Protein AF-A0A533VPV2-F1 (afdb_monomer)

Solvent-accessible surface area (backbone atoms only — not comparable to full-atom values): 16082 Å² total; per-residue (Å²): 123,61,60,68,73,45,42,78,62,32,57,25,61,80,67,70,49,69,60,58,91,53,30,56,89,72,75,58,82,62,44,68,56,55,58,59,48,68,78,51,93,37,49,78,45,82,44,51,60,71,69,40,48,66,66,37,47,51,40,41,49,50,50,58,48,44,77,79,43,66,37,72,42,52,47,48,49,71,24,84,89,42,83,52,33,60,62,56,55,50,53,34,41,23,64,63,67,64,67,42,56,68,96,75,60,65,89,65,47,81,45,74,37,60,49,87,47,21,45,64,37,60,30,68,74,65,76,44,94,77,76,72,97,51,95,68,59,62,68,82,44,60,83,51,53,46,82,43,79,43,61,52,43,50,71,67,53,47,35,36,70,71,63,57,19,54,87,96,55,70,70,82,59,75,62,63,69,54,48,54,51,39,59,68,43,62,25,31,64,86,48,66,85,59,83,57,63,68,60,39,49,50,49,54,46,50,52,56,45,48,48,43,49,70,50,48,42,48,71,75,64,75,52,100,52,54,63,60,52,44,52,53,51,50,58,49,68,76,40,76,94,58,84,86,52,55,69,57,53,14,61,76,67,76,44,53,51,68,56,50,53,52,53,61,68,46,56,87,71,64,106

Nearest PDB structures (foldseek):
  8thd-assembly1_C  TM=3.826E-01  e=2.191E-03  Saccharomyces cerevisiae
  2chg-assembly3_C  TM=4.713E-01  e=1.188E-02  Archaeoglobus fulgidus
  7thv-assembly1_A  TM=4.298E-01  e=4.222E-02  Saccharomyces cerevisiae
  7thj-assembly1_A  TM=3.928E-01  e=4.947E-02  Saccharomyces cerevisiae
  7tic-assembly1_A  TM=3.971E-01  e=7.550E-02  Saccharomyces cerevisiae

Mean predicted aligned error: 9.58 Å

Structure (mmCIF, N/CA/C/O backbone):
data_AF-A0A533VPV2-F1
#
_entry.id   AF-A0A533VPV2-F1
#
loop_
_atom_site.group_PDB
_atom_site.id
_atom_site.type_symbol
_atom_site.label_atom_id
_atom_site.label_alt_id
_atom_site.label_comp_id
_atom_site.label_asym_id
_atom_site.label_entity_id
_atom_site.label_seq_id
_atom_site.pdbx_PDB_ins_code
_atom_site.Cartn_x
_atom_site.Cartn_y
_atom_site.Cartn_z
_atom_site.occupancy
_atom_site.B_iso_or_equiv
_atom_site.auth_seq_id
_atom_site.auth_comp_id
_atom_site.auth_asym_id
_atom_site.auth_atom_id
_atom_site.pdbx_PDB_model_num
ATOM 1 N N . MET A 1 1 ? -18.741 -13.640 8.622 1.00 84.62 1 MET A N 1
ATOM 2 C CA . MET A 1 1 ? -17.378 -13.458 9.182 1.00 84.62 1 MET A CA 1
ATOM 3 C C . MET A 1 1 ? -17.337 -13.541 10.720 1.00 84.62 1 MET A C 1
ATOM 5 O O . MET A 1 1 ? -18.235 -12.998 11.372 1.00 84.62 1 MET A O 1
ATOM 9 N N . LYS A 1 2 ? -16.341 -14.234 11.302 1.00 87.62 2 LYS A N 1
ATOM 10 C CA . LYS A 1 2 ? -16.067 -14.287 12.760 1.00 87.62 2 LYS A CA 1
ATOM 11 C C . LYS A 1 2 ? -14.966 -13.288 13.164 1.00 87.62 2 LYS A C 1
ATOM 13 O O . LYS A 1 2 ? -14.374 -12.650 12.302 1.00 87.62 2 LYS A O 1
ATOM 18 N N . LYS A 1 3 ? -14.688 -13.141 14.466 1.00 88.75 3 LYS A N 1
ATOM 19 C CA . LYS A 1 3 ? -13.658 -12.210 14.969 1.00 88.75 3 LYS A CA 1
ATOM 20 C C . LYS A 1 3 ? -12.256 -12.610 14.499 1.00 88.75 3 LYS A C 1
ATOM 22 O O . LYS A 1 3 ? -11.475 -11.755 14.094 1.00 88.75 3 LYS A O 1
ATOM 27 N N . GLU A 1 4 ? -11.978 -13.910 14.483 1.00 90.44 4 GLU A N 1
ATOM 28 C CA . GLU A 1 4 ? -10.681 -14.484 14.115 1.00 90.44 4 GLU A CA 1
ATOM 29 C C . GLU A 1 4 ? -10.323 -14.194 12.644 1.00 90.44 4 GLU A C 1
ATOM 31 O O . GLU A 1 4 ? -9.155 -14.013 12.300 1.00 90.44 4 GLU A O 1
ATOM 36 N N . ASP A 1 5 ? -11.336 -14.084 11.773 1.00 90.44 5 ASP A N 1
ATOM 37 C CA . ASP A 1 5 ? -11.162 -13.700 10.365 1.00 90.44 5 ASP A CA 1
ATOM 38 C C . ASP A 1 5 ? -10.639 -12.267 10.205 1.00 90.44 5 ASP A C 1
ATOM 40 O O . ASP A 1 5 ? -9.932 -11.978 9.238 1.00 90.44 5 ASP A O 1
ATOM 44 N N . LEU A 1 6 ? -11.000 -11.375 11.133 1.00 93.00 6 LEU A N 1
ATOM 45 C CA . LEU A 1 6 ? -10.525 -9.995 11.165 1.00 93.00 6 LEU A CA 1
ATOM 46 C C . LEU A 1 6 ? -9.177 -9.899 11.886 1.00 93.00 6 LEU A C 1
ATOM 48 O O . LEU A 1 6 ? -8.268 -9.238 11.394 1.00 93.00 6 LEU A O 1
ATOM 52 N N . GLU A 1 7 ? -9.006 -10.591 13.014 1.00 93.25 7 GLU A N 1
ATOM 53 C CA . GLU A 1 7 ? -7.774 -10.552 13.819 1.00 93.25 7 GLU A CA 1
ATOM 54 C C . GLU A 1 7 ? -6.520 -10.929 13.024 1.00 93.25 7 GLU A C 1
ATOM 56 O O . GLU A 1 7 ? -5.473 -10.315 13.219 1.00 93.25 7 GLU A O 1
ATOM 61 N N . ARG A 1 8 ? -6.622 -11.854 12.059 1.00 91.88 8 ARG A N 1
ATOM 62 C CA . ARG A 1 8 ? -5.492 -12.235 11.187 1.00 91.88 8 ARG A CA 1
ATOM 63 C C . ARG A 1 8 ? -4.877 -11.061 10.413 1.00 91.88 8 ARG A C 1
ATOM 65 O O . ARG A 1 8 ? -3.714 -11.119 10.031 1.00 91.88 8 ARG A O 1
ATOM 72 N N . PHE A 1 9 ? -5.669 -10.021 10.157 1.00 93.25 9 PHE A N 1
ATOM 73 C CA . PHE A 1 9 ? -5.261 -8.798 9.468 1.00 93.25 9 PHE A CA 1
ATOM 74 C C . PHE A 1 9 ? -4.888 -7.667 10.433 1.00 93.25 9 PHE A C 1
ATOM 76 O O . PHE A 1 9 ? -4.284 -6.684 10.013 1.00 93.25 9 PHE A O 1
ATOM 83 N N . ASN A 1 10 ? -5.264 -7.798 11.707 1.00 96.38 10 ASN A N 1
ATOM 84 C CA . ASN A 1 10 ? -5.270 -6.734 12.705 1.00 96.38 10 ASN A CA 1
ATOM 85 C C . ASN A 1 10 ? -4.496 -7.160 13.959 1.00 96.38 10 ASN A C 1
ATOM 87 O O . ASN A 1 10 ? -5.005 -7.110 15.078 1.00 96.38 10 ASN A O 1
ATOM 91 N N . GLU A 1 11 ? -3.247 -7.593 13.777 1.00 95.06 11 GLU A N 1
ATOM 92 C CA . GLU A 1 11 ? -2.392 -8.097 14.864 1.00 95.06 11 GLU A CA 1
ATOM 93 C C . GLU A 1 11 ? -2.277 -7.116 16.049 1.00 95.06 11 GLU A C 1
ATOM 95 O O . GLU A 1 11 ? -2.279 -7.538 17.212 1.00 95.06 11 GLU A O 1
ATOM 100 N N . TRP A 1 12 ? -2.304 -5.807 15.765 1.00 96.62 12 TRP A N 1
ATOM 101 C CA . TRP A 1 12 ? -2.231 -4.731 16.760 1.00 96.62 12 TRP A CA 1
ATOM 102 C C . TRP A 1 12 ? -3.384 -4.724 17.761 1.00 96.62 12 TRP A C 1
ATOM 104 O O . TRP A 1 12 ? -3.216 -4.170 18.844 1.00 96.62 12 TRP A O 1
ATOM 114 N N . TRP A 1 13 ? -4.527 -5.354 17.472 1.00 96.44 13 TRP A N 1
ATOM 115 C CA . TRP A 1 13 ? -5.606 -5.499 18.459 1.00 96.44 13 TRP A CA 1
ATOM 116 C C . TRP A 1 13 ? -5.166 -6.279 19.698 1.00 96.44 13 TRP A C 1
ATOM 118 O O . TRP A 1 13 ? -5.722 -6.076 20.774 1.00 96.44 13 TRP A O 1
ATO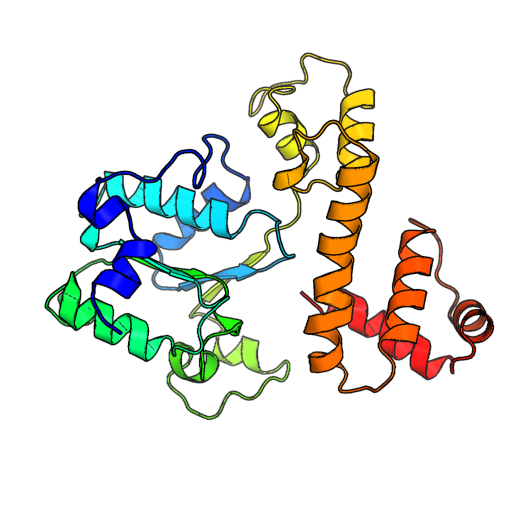M 128 N N . SER A 1 14 ? -4.175 -7.159 19.543 1.00 95.06 14 SER A N 1
ATOM 129 C CA . SER A 1 14 ? -3.617 -7.970 20.627 1.00 95.06 14 SER A CA 1
ATOM 130 C C . SER A 1 14 ? -2.213 -7.527 21.037 1.00 95.06 14 SER A C 1
ATOM 132 O O . SER A 1 14 ? -1.894 -7.525 22.223 1.00 95.06 14 SER A O 1
ATOM 134 N N . THR A 1 15 ? -1.379 -7.121 20.077 1.00 95.50 15 THR A N 1
ATOM 135 C CA . THR A 1 15 ? 0.030 -6.779 20.324 1.00 95.50 15 THR A CA 1
ATOM 136 C C . THR A 1 15 ? 0.252 -5.299 20.630 1.00 95.50 15 THR A C 1
ATOM 138 O O . THR A 1 15 ? 1.345 -4.927 21.053 1.00 95.50 15 THR A O 1
ATOM 141 N N . GLY A 1 16 ? -0.726 -4.434 20.335 1.00 95.81 16 GLY A N 1
ATOM 142 C CA . GLY A 1 16 ? -0.580 -2.977 20.387 1.00 95.81 16 GLY A CA 1
ATOM 143 C C . GLY A 1 16 ? 0.425 -2.403 19.379 1.00 95.81 16 GLY A C 1
ATOM 144 O O . GLY A 1 16 ? 0.756 -1.223 19.454 1.00 95.81 16 GLY A O 1
ATOM 145 N N . THR A 1 17 ? 0.945 -3.213 18.450 1.00 95.50 17 THR A N 1
ATOM 146 C CA . THR A 1 17 ? 2.025 -2.826 17.531 1.00 95.50 17 THR A CA 1
ATOM 147 C C . THR A 1 17 ? 1.828 -3.425 16.138 1.00 95.50 17 THR A C 1
ATOM 149 O O . THR A 1 17 ? 1.228 -4.484 15.975 1.00 95.50 17 THR A O 1
ATOM 152 N N . VAL A 1 18 ? 2.351 -2.742 15.117 1.00 96.50 18 VAL A N 1
ATOM 153 C CA . VAL A 1 18 ? 2.436 -3.247 13.733 1.00 96.50 18 VAL A CA 1
ATOM 154 C C . VAL A 1 18 ? 3.858 -3.746 13.494 1.00 96.50 18 VAL A C 1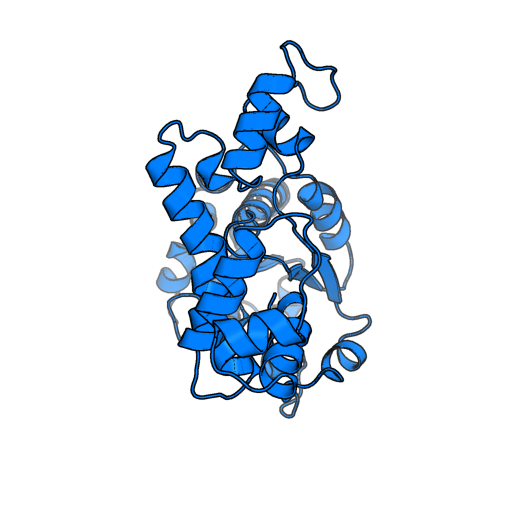
ATOM 156 O O . VAL A 1 18 ? 4.794 -3.024 13.838 1.00 96.50 18 VAL A O 1
ATOM 159 N N . ARG A 1 19 ? 4.056 -4.913 12.872 1.00 94.94 19 ARG A N 1
ATOM 160 C CA . ARG A 1 19 ? 5.396 -5.423 12.508 1.00 94.94 19 ARG A CA 1
ATOM 161 C C . ARG A 1 19 ? 6.174 -4.482 11.581 1.00 94.94 19 ARG A C 1
ATOM 163 O O . ARG A 1 19 ? 5.616 -3.916 10.643 1.00 94.94 19 ARG A O 1
ATOM 170 N N . ASP A 1 20 ? 7.492 -4.398 11.774 1.00 92.81 20 ASP A N 1
ATOM 171 C CA . ASP A 1 20 ? 8.389 -3.580 10.933 1.00 92.81 20 ASP A CA 1
ATOM 172 C C . ASP A 1 20 ? 8.404 -4.003 9.465 1.00 92.81 20 ASP A C 1
ATOM 174 O O . ASP A 1 20 ? 8.522 -3.156 8.584 1.00 92.81 20 ASP A O 1
ATOM 178 N N . ALA A 1 21 ? 8.200 -5.293 9.193 1.00 91.62 21 ALA A N 1
ATOM 179 C CA . ALA A 1 21 ? 8.076 -5.802 7.830 1.00 91.62 21 ALA A CA 1
ATOM 180 C C . ALA A 1 21 ? 6.879 -5.199 7.066 1.00 91.62 21 ALA A C 1
ATOM 182 O O . ALA A 1 21 ? 6.939 -5.069 5.847 1.00 91.62 21 ALA A O 1
ATOM 183 N N . LEU A 1 22 ? 5.799 -4.826 7.766 1.00 92.81 22 LEU A N 1
ATOM 184 C CA . LEU A 1 22 ? 4.598 -4.236 7.163 1.00 92.81 22 LEU A CA 1
ATOM 185 C C . LEU A 1 22 ? 4.681 -2.707 7.085 1.00 92.81 22 LEU A C 1
ATOM 187 O O . LEU A 1 22 ? 4.166 -2.105 6.143 1.00 92.81 22 LEU A O 1
ATOM 191 N N . ALA A 1 23 ? 5.347 -2.084 8.059 1.00 94.19 23 ALA A N 1
ATOM 192 C CA . ALA A 1 23 ? 5.510 -0.638 8.159 1.00 94.19 23 ALA A CA 1
ATOM 193 C C . ALA A 1 23 ? 6.990 -0.256 8.356 1.00 94.19 23 ALA A C 1
ATOM 195 O O . ALA A 1 23 ? 7.385 0.096 9.468 1.00 94.19 23 ALA A O 1
ATOM 196 N N . PRO A 1 24 ? 7.819 -0.287 7.296 1.00 92.38 24 PRO A N 1
ATOM 197 C CA . PRO A 1 24 ? 9.213 0.139 7.371 1.00 92.38 24 PRO A CA 1
ATOM 198 C C . PRO A 1 24 ? 9.346 1.587 7.854 1.00 92.38 24 PRO A C 1
ATOM 200 O O . PRO A 1 24 ? 8.444 2.401 7.654 1.00 92.38 24 PRO A O 1
ATOM 203 N N . ALA A 1 25 ? 10.496 1.930 8.440 1.00 90.75 25 ALA A N 1
ATOM 204 C CA . ALA A 1 25 ? 10.749 3.271 8.974 1.00 90.75 25 ALA A CA 1
ATOM 205 C C . ALA A 1 25 ? 10.764 4.372 7.896 1.00 90.75 25 ALA A C 1
ATOM 207 O O . ALA A 1 25 ? 10.439 5.523 8.181 1.00 90.75 25 ALA A O 1
ATOM 208 N N . TYR A 1 26 ? 11.139 4.037 6.656 1.00 91.75 26 TYR A N 1
ATOM 209 C CA . TYR A 1 26 ? 11.124 4.995 5.556 1.00 91.75 26 TYR A CA 1
ATOM 210 C C . TYR A 1 26 ? 9.689 5.276 5.092 1.00 91.75 26 TYR A C 1
ATOM 212 O O . TYR A 1 26 ? 9.013 4.401 4.545 1.00 91.75 26 TYR A O 1
ATOM 220 N N . HIS A 1 27 ? 9.231 6.512 5.270 1.00 93.88 27 HIS A N 1
ATOM 221 C CA . HIS A 1 27 ? 7.942 6.969 4.762 1.00 93.88 27 HIS A CA 1
ATOM 222 C C . HIS A 1 27 ? 8.082 7.512 3.341 1.00 93.88 27 HIS A C 1
ATOM 224 O O . HIS A 1 27 ? 8.862 8.428 3.075 1.00 93.88 27 HIS A O 1
ATOM 230 N N . ARG A 1 28 ? 7.262 6.985 2.430 1.00 93.06 28 ARG A N 1
ATOM 231 C CA . ARG A 1 28 ? 7.151 7.517 1.069 1.00 93.06 28 ARG A CA 1
ATOM 232 C C . ARG A 1 28 ? 6.555 8.923 1.069 1.00 93.06 28 ARG A C 1
ATOM 234 O O . ARG A 1 28 ? 5.762 9.266 1.942 1.00 93.06 28 ARG A O 1
ATOM 241 N N . ARG A 1 29 ? 6.830 9.723 0.037 1.00 91.38 29 ARG A N 1
ATOM 242 C CA . ARG A 1 29 ? 6.327 11.110 -0.063 1.00 91.38 29 ARG A CA 1
ATOM 243 C C . ARG A 1 29 ? 4.803 11.244 0.065 1.00 91.38 29 ARG A C 1
ATOM 245 O O . ARG A 1 29 ? 4.369 12.192 0.723 1.00 91.38 29 ARG A O 1
ATOM 252 N N . PRO A 1 30 ? 3.971 10.332 -0.480 1.00 93.06 30 PRO A N 1
ATOM 253 C CA . PRO A 1 30 ? 2.524 10.417 -0.300 1.00 93.06 30 PRO A CA 1
ATOM 254 C C . PRO A 1 30 ? 2.064 10.260 1.155 1.00 93.06 30 PRO A C 1
ATOM 256 O O . PRO A 1 30 ? 1.009 10.792 1.487 1.00 93.06 30 PRO A O 1
ATOM 259 N N . PHE A 1 31 ? 2.839 9.602 2.029 1.00 95.19 31 PHE A N 1
ATOM 260 C CA . PHE A 1 31 ? 2.460 9.337 3.423 1.00 95.19 31 PHE A CA 1
ATOM 261 C C . PHE A 1 31 ? 2.031 10.609 4.164 1.00 95.19 31 PHE A C 1
ATOM 263 O O . PHE A 1 31 ? 0.932 10.660 4.709 1.00 95.19 31 PHE A O 1
ATOM 270 N N . GLU A 1 32 ? 2.843 11.668 4.117 1.00 91.81 32 GLU A N 1
ATOM 271 C CA . GLU A 1 32 ? 2.555 12.932 4.814 1.00 91.81 32 GLU A CA 1
ATOM 272 C C . GLU A 1 32 ? 1.303 13.634 4.278 1.00 91.81 32 GLU A C 1
ATOM 274 O O . GLU A 1 32 ? 0.567 14.305 5.005 1.00 91.81 32 GLU A O 1
ATOM 279 N N . SER A 1 33 ? 1.038 13.496 2.981 1.00 91.69 33 SER A N 1
ATOM 280 C CA . SER A 1 33 ? -0.160 14.065 2.366 1.00 91.69 33 SER A CA 1
ATOM 281 C C . SER A 1 33 ? -1.401 13.274 2.764 1.00 91.69 33 SER A C 1
ATOM 283 O O . SER A 1 33 ? -2.383 13.870 3.194 1.00 91.69 33 SER A O 1
ATOM 285 N N . VAL A 1 34 ? -1.339 11.942 2.718 1.00 93.31 34 VAL A N 1
ATOM 286 C CA . VAL A 1 34 ? -2.442 11.057 3.125 1.00 93.31 34 VAL A CA 1
ATOM 287 C C . VAL A 1 34 ? -2.748 11.217 4.614 1.00 93.31 34 VAL A C 1
ATOM 289 O O . VAL A 1 34 ? -3.905 11.390 4.979 1.00 93.31 34 VAL A O 1
ATOM 292 N N . SER A 1 35 ? -1.719 11.249 5.462 1.00 94.06 35 SER A N 1
ATOM 293 C CA . SER A 1 35 ? -1.832 11.450 6.912 1.00 94.06 35 SER A CA 1
ATOM 294 C C . SER A 1 35 ? -2.597 12.733 7.254 1.00 94.06 35 SER A C 1
ATOM 296 O O . SER A 1 35 ? -3.535 12.708 8.049 1.00 94.06 35 SER A O 1
ATOM 298 N N . ARG A 1 36 ? -2.286 13.850 6.579 1.00 93.19 36 ARG A N 1
ATOM 299 C CA . ARG A 1 36 ? -3.021 15.117 6.747 1.00 93.19 36 ARG A CA 1
ATOM 300 C C . ARG A 1 36 ? -4.475 15.026 6.286 1.00 93.19 36 ARG A C 1
ATOM 302 O O . ARG A 1 36 ? -5.350 15.630 6.906 1.00 93.19 36 ARG A O 1
ATOM 309 N N . LEU A 1 37 ? -4.745 14.281 5.216 1.00 91.69 37 LEU A N 1
ATOM 310 C CA . LEU A 1 37 ? -6.096 14.116 4.677 1.00 91.69 37 LEU A CA 1
ATOM 311 C C . LEU A 1 37 ? -7.018 13.308 5.607 1.00 91.69 37 LEU A C 1
ATOM 313 O O . LEU A 1 37 ? -8.224 13.540 5.594 1.00 91.69 37 LEU A O 1
ATOM 317 N N . LEU A 1 38 ? -6.477 12.447 6.479 1.00 87.81 38 LEU A N 1
ATOM 318 C CA . LEU A 1 38 ? -7.262 11.721 7.495 1.00 87.81 38 LEU A CA 1
ATOM 319 C C . LEU A 1 38 ? -7.904 12.634 8.560 1.00 87.81 38 LEU A C 1
ATOM 321 O O . LEU A 1 38 ? -8.743 12.185 9.342 1.00 87.81 38 LEU A O 1
ATOM 325 N N . GLY A 1 39 ? -7.519 13.913 8.620 1.00 86.44 39 GLY A N 1
ATOM 326 C CA . GLY A 1 39 ? -8.159 14.913 9.480 1.00 86.44 39 GLY A CA 1
ATOM 327 C C . GLY A 1 39 ? -9.503 15.428 8.952 1.00 86.44 39 GLY A C 1
ATOM 328 O O . GLY A 1 39 ? -10.226 16.109 9.678 1.00 86.44 39 GLY A O 1
ATOM 329 N N . TYR A 1 40 ? -9.842 15.121 7.701 1.00 88.31 40 TYR A N 1
ATOM 330 C CA . TYR A 1 40 ? -11.050 15.602 7.042 1.00 88.31 40 TYR A CA 1
ATOM 331 C C . TYR A 1 40 ? -12.171 14.555 7.076 1.00 88.31 40 TYR A C 1
ATOM 333 O O . TYR A 1 40 ? -11.966 13.398 7.430 1.00 88.31 40 TYR A O 1
ATOM 341 N N . ARG A 1 41 ? -13.392 14.969 6.713 1.00 82.88 41 ARG A N 1
ATOM 342 C CA . ARG A 1 41 ? -14.567 14.075 6.681 1.00 82.88 41 ARG A CA 1
ATOM 343 C C . ARG A 1 41 ? -14.590 13.151 5.463 1.00 82.88 41 ARG A C 1
ATOM 345 O O . ARG A 1 41 ? -15.327 12.172 5.461 1.00 82.88 41 ARG A O 1
ATOM 352 N N . GLN A 1 42 ? -13.851 13.500 4.417 1.00 84.81 42 GLN A N 1
ATOM 353 C CA . GLN A 1 42 ? -13.773 12.735 3.184 1.00 84.81 42 GLN A CA 1
ATOM 354 C C . GLN A 1 42 ? -12.933 11.473 3.376 1.00 84.81 42 GLN A C 1
ATOM 356 O O . GLN A 1 42 ? -11.910 11.491 4.057 1.00 84.81 42 GLN A O 1
ATOM 361 N N . ALA A 1 43 ? -13.328 10.396 2.705 1.00 86.50 43 ALA A N 1
ATOM 362 C CA . ALA A 1 43 ? -12.502 9.203 2.605 1.00 86.50 43 ALA A CA 1
ATOM 363 C C . ALA A 1 43 ? -11.284 9.472 1.707 1.00 86.50 43 ALA A C 1
ATOM 365 O O . ALA A 1 43 ? -11.360 10.238 0.746 1.00 86.50 43 ALA A O 1
ATOM 366 N N . VAL A 1 44 ? -10.155 8.830 1.995 1.00 90.31 44 VAL A N 1
ATOM 367 C CA . VAL A 1 44 ? -8.949 8.941 1.165 1.00 90.31 44 VAL A CA 1
ATOM 368 C C . VAL A 1 44 ? -8.804 7.679 0.329 1.00 90.31 44 VAL A C 1
ATOM 370 O O . VAL A 1 44 ? -8.803 6.574 0.865 1.00 90.31 44 VAL A O 1
ATOM 373 N N . VAL A 1 45 ? -8.674 7.844 -0.984 1.00 89.50 45 VAL A N 1
ATOM 374 C CA . VAL A 1 45 ? -8.511 6.751 -1.944 1.00 89.50 45 VAL A CA 1
ATOM 375 C C . VAL A 1 45 ? -7.096 6.799 -2.494 1.00 89.50 45 VAL A C 1
ATOM 377 O O . VAL A 1 45 ? -6.714 7.760 -3.166 1.00 89.50 45 VAL A O 1
ATOM 380 N N . LEU A 1 46 ? -6.326 5.746 -2.222 1.00 87.00 46 LEU A N 1
ATOM 381 C CA . LEU A 1 46 ? -5.007 5.557 -2.816 1.00 87.00 46 LEU A CA 1
ATOM 382 C C . LEU A 1 46 ? -5.158 4.834 -4.153 1.00 87.00 46 LEU A C 1
ATOM 384 O O . LEU A 1 46 ? -5.691 3.729 -4.214 1.00 87.00 46 LEU A O 1
ATOM 388 N N . THR A 1 47 ? -4.662 5.446 -5.221 1.00 85.31 47 THR A N 1
ATOM 389 C CA . THR A 1 47 ? -4.661 4.873 -6.576 1.00 85.31 47 THR A CA 1
ATOM 390 C C . THR A 1 47 ? -3.232 4.701 -7.079 1.00 85.31 47 THR A C 1
ATOM 392 O O . THR A 1 47 ? -2.296 5.220 -6.473 1.00 85.31 47 THR A O 1
ATOM 395 N N . GLY A 1 48 ? -3.040 3.934 -8.150 1.00 80.81 48 GLY A N 1
ATOM 396 C CA . GLY A 1 48 ? -1.733 3.721 -8.775 1.00 80.81 48 GLY A CA 1
ATOM 397 C C . GLY A 1 48 ? -1.388 2.245 -8.951 1.00 80.81 48 GLY A C 1
ATOM 398 O O . GLY A 1 48 ? -2.122 1.356 -8.505 1.00 80.81 48 GLY A O 1
ATOM 399 N N . LEU A 1 49 ? -0.237 1.991 -9.576 1.00 76.44 49 LEU A N 1
ATOM 400 C CA . LEU A 1 49 ? 0.194 0.657 -10.006 1.00 76.44 49 LEU A CA 1
ATOM 401 C C . LEU A 1 49 ? 0.273 -0.358 -8.853 1.00 76.44 49 LEU A C 1
ATOM 403 O O . LEU A 1 49 ? 0.388 -0.013 -7.670 1.00 76.44 49 LEU A O 1
ATOM 407 N N . ARG A 1 50 ? 0.226 -1.652 -9.185 1.00 77.44 50 ARG A N 1
ATOM 408 C CA . ARG A 1 50 ? 0.475 -2.715 -8.199 1.00 77.44 50 ARG A CA 1
ATOM 409 C C . ARG A 1 50 ? 1.907 -2.576 -7.673 1.00 77.44 50 ARG A C 1
ATOM 411 O O . ARG A 1 50 ? 2.808 -2.168 -8.398 1.00 77.44 50 ARG A O 1
ATOM 418 N N . ARG A 1 51 ? 2.104 -2.901 -6.394 1.00 83.88 51 ARG A N 1
ATOM 419 C CA . ARG A 1 51 ? 3.422 -2.923 -5.732 1.00 83.88 51 ARG A CA 1
ATOM 420 C C . ARG A 1 51 ? 4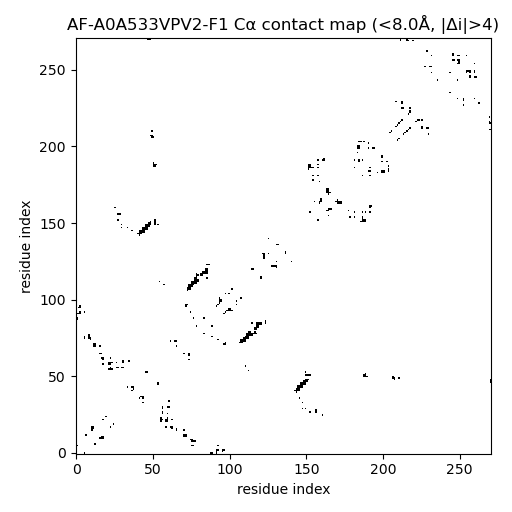.170 -1.584 -5.629 1.00 83.88 51 ARG A C 1
ATOM 422 O O . ARG A 1 51 ? 5.354 -1.556 -5.317 1.00 83.88 51 ARG A O 1
ATOM 429 N N . VAL A 1 52 ? 3.479 -0.455 -5.777 1.00 88.31 52 VAL A N 1
ATOM 430 C CA . VAL A 1 52 ? 4.030 0.875 -5.438 1.00 88.31 52 VAL A CA 1
ATOM 431 C C . VAL A 1 52 ? 4.005 1.164 -3.927 1.00 88.31 52 VAL A C 1
ATOM 433 O O . VAL A 1 52 ? 4.299 2.272 -3.508 1.00 88.31 52 VAL A O 1
ATOM 436 N N . GLY A 1 53 ? 3.646 0.208 -3.067 1.00 89.88 53 GLY A N 1
ATOM 437 C CA . GLY A 1 53 ? 3.660 0.413 -1.610 1.00 89.88 53 GLY A CA 1
ATOM 438 C C . GLY A 1 53 ? 2.436 1.144 -1.043 1.00 89.88 53 GLY A C 1
ATOM 439 O O . GLY A 1 53 ? 2.542 1.801 -0.011 1.00 89.88 53 GLY A O 1
ATOM 440 N N . LYS A 1 54 ? 1.265 1.031 -1.688 1.00 92.19 54 LYS A N 1
ATOM 441 C CA . LYS A 1 54 ? -0.008 1.545 -1.140 1.00 92.19 54 LYS A CA 1
ATOM 442 C C . LYS A 1 54 ? -0.341 0.888 0.206 1.00 92.19 54 LYS A C 1
ATOM 444 O O . LYS A 1 54 ? -0.549 1.596 1.184 1.00 92.19 54 LYS A O 1
ATOM 449 N N . SER A 1 55 ? -0.291 -0.444 0.279 1.00 92.44 55 SER A N 1
ATOM 450 C CA . SER A 1 55 ? -0.511 -1.202 1.519 1.00 92.44 55 SER A CA 1
ATOM 451 C C . SER A 1 55 ? 0.516 -0.844 2.595 1.00 92.44 55 SER A C 1
ATOM 453 O O . SER A 1 55 ? 0.160 -0.668 3.754 1.00 92.44 55 SER A O 1
ATOM 455 N N . THR A 1 56 ? 1.779 -0.622 2.212 1.00 95.06 56 THR A N 1
ATOM 456 C CA . THR A 1 56 ? 2.822 -0.131 3.128 1.00 95.06 56 THR A CA 1
ATOM 457 C C . THR A 1 56 ? 2.454 1.223 3.738 1.00 95.06 56 THR A C 1
ATOM 459 O O . THR A 1 56 ? 2.572 1.395 4.948 1.00 95.06 56 THR A O 1
ATOM 462 N N . ILE A 1 57 ? 1.944 2.167 2.935 1.00 95.88 57 ILE A N 1
ATOM 463 C CA . ILE A 1 57 ? 1.444 3.457 3.438 1.00 95.88 57 ILE A CA 1
ATOM 464 C C . ILE A 1 57 ? 0.281 3.236 4.418 1.00 95.88 57 ILE A C 1
ATOM 466 O O . ILE A 1 57 ? 0.261 3.868 5.472 1.00 95.88 57 ILE A O 1
ATOM 470 N N . LEU A 1 58 ? -0.657 2.325 4.124 1.00 95.94 58 LEU A N 1
ATOM 471 C CA . LEU A 1 58 ? -1.754 1.994 5.045 1.00 95.94 58 LEU A CA 1
ATOM 472 C C . LEU A 1 58 ? -1.229 1.472 6.389 1.00 95.94 58 LEU A C 1
ATOM 474 O O . LEU A 1 58 ? -1.635 1.978 7.433 1.00 95.94 58 LEU A O 1
ATOM 478 N N . TYR A 1 59 ? -0.287 0.527 6.384 1.00 97.44 59 TYR A N 1
ATOM 479 C CA . TYR A 1 59 ? 0.311 -0.003 7.614 1.00 97.44 59 TYR A CA 1
ATOM 480 C C . TYR A 1 59 ? 1.105 1.046 8.397 1.00 97.44 59 TYR A C 1
ATOM 482 O O . TYR A 1 59 ? 1.028 1.076 9.626 1.00 97.44 59 TYR A O 1
ATOM 490 N N . GLN A 1 60 ? 1.824 1.944 7.718 1.00 97.31 60 GLN A N 1
ATOM 491 C CA . GLN A 1 60 ? 2.502 3.076 8.362 1.00 97.31 60 GLN A CA 1
ATOM 492 C C . GLN A 1 60 ? 1.498 4.031 9.026 1.00 97.31 60 GLN A C 1
ATOM 494 O O . GLN A 1 60 ? 1.734 4.505 10.138 1.00 97.31 60 GLN A O 1
ATOM 499 N N . LEU A 1 61 ? 0.352 4.286 8.386 1.00 96.88 61 LEU A N 1
ATOM 500 C CA . LEU A 1 61 ? -0.716 5.107 8.965 1.00 96.88 61 LEU A CA 1
ATOM 501 C C . LEU A 1 61 ? -1.351 4.420 10.171 1.00 96.88 61 LEU A C 1
ATOM 503 O O . LEU A 1 61 ? -1.529 5.063 11.199 1.00 96.88 61 LEU A O 1
ATOM 507 N N . ILE A 1 62 ? -1.633 3.118 10.082 1.00 97.12 62 ILE A N 1
ATOM 508 C CA . ILE A 1 62 ? -2.138 2.318 11.207 1.00 97.12 62 ILE A CA 1
ATOM 509 C C . ILE A 1 62 ? -1.169 2.421 12.382 1.00 97.12 62 ILE A C 1
ATOM 511 O O . ILE A 1 62 ? -1.587 2.793 13.475 1.00 97.12 62 ILE A O 1
ATOM 515 N N . ARG A 1 63 ? 0.130 2.193 12.143 1.00 97.19 63 ARG A N 1
ATOM 516 C CA . ARG A 1 63 ? 1.185 2.329 13.157 1.00 97.19 63 ARG A CA 1
ATOM 517 C C . ARG A 1 63 ? 1.169 3.704 13.823 1.00 97.19 63 ARG A C 1
ATOM 519 O O . ARG A 1 63 ? 1.313 3.772 15.037 1.00 97.19 63 ARG A O 1
ATOM 526 N N . LYS A 1 64 ? 0.984 4.784 13.059 1.00 95.88 64 LYS A N 1
ATOM 527 C CA . LYS A 1 64 ? 0.860 6.141 13.611 1.00 95.88 64 LYS A CA 1
ATOM 528 C C . LYS A 1 64 ? -0.415 6.310 14.448 1.00 95.88 64 LYS A C 1
ATOM 530 O O . LYS A 1 64 ? -0.366 6.885 15.525 1.00 95.88 64 LYS A O 1
ATOM 535 N N . ILE A 1 65 ? -1.555 5.821 13.969 1.00 95.25 65 ILE A N 1
ATOM 536 C CA . ILE A 1 65 ? -2.869 6.047 14.593 1.00 95.25 65 ILE A CA 1
ATOM 537 C C . ILE A 1 65 ? -3.015 5.288 15.916 1.00 95.25 65 ILE A C 1
ATOM 539 O O . ILE A 1 65 ? -3.562 5.834 16.875 1.00 95.25 65 ILE A O 1
ATOM 543 N N . ILE A 1 66 ? -2.508 4.055 16.003 1.00 96.12 66 ILE A N 1
ATOM 544 C CA . ILE A 1 66 ? -2.588 3.249 17.236 1.00 96.12 66 ILE A CA 1
ATOM 545 C C . ILE A 1 66 ? -1.705 3.793 18.372 1.00 96.12 66 ILE A C 1
ATOM 547 O O . ILE A 1 66 ? -1.828 3.343 19.503 1.00 96.12 66 ILE A O 1
ATOM 551 N N . GLN A 1 67 ? -0.823 4.763 18.096 1.00 94.19 67 GLN A N 1
ATOM 552 C CA . GLN A 1 67 ? -0.083 5.490 19.138 1.00 94.19 67 GLN A CA 1
ATOM 553 C C . GLN A 1 67 ? -0.946 6.548 19.837 1.00 94.19 67 GLN A C 1
ATOM 555 O O . GLN A 1 67 ? -0.631 6.968 20.946 1.00 94.19 67 GLN A O 1
ATOM 560 N N . GLU A 1 68 ? -2.020 6.996 19.185 1.00 91.12 68 GLU A N 1
ATOM 561 C CA . GLU A 1 68 ? -2.875 8.099 19.637 1.00 91.12 68 GLU A CA 1
ATOM 562 C C . GLU A 1 68 ? -4.298 7.617 19.993 1.00 91.12 68 GLU A C 1
ATOM 564 O O . GLU A 1 68 ? -5.106 8.388 20.510 1.00 91.12 68 GLU A O 1
ATOM 569 N N . THR A 1 69 ? -4.633 6.354 19.701 1.00 90.44 69 THR A N 1
ATOM 570 C CA . THR A 1 69 ? -5.980 5.782 19.857 1.00 90.44 69 THR A CA 1
ATOM 571 C C . THR A 1 69 ? -5.938 4.317 20.286 1.00 90.44 69 THR A C 1
ATOM 573 O O . THR A 1 69 ? -4.924 3.642 20.127 1.00 90.44 69 THR A O 1
ATOM 576 N N . GLU A 1 70 ? -7.061 3.811 20.801 1.00 93.31 70 GLU A N 1
ATOM 577 C CA . GLU A 1 70 ? -7.227 2.386 21.099 1.00 93.31 70 GLU A CA 1
ATOM 578 C C . GLU A 1 70 ? -6.985 1.527 19.842 1.00 93.31 70 GLU A C 1
ATOM 580 O O . GLU A 1 70 ? -7.655 1.753 18.828 1.00 93.31 70 GLU A O 1
ATOM 585 N N . PRO A 1 71 ? -6.108 0.501 19.887 1.00 95.62 71 PRO A N 1
ATOM 586 C CA . PRO A 1 71 ? -5.801 -0.327 18.719 1.00 95.62 71 PRO A CA 1
ATOM 587 C C . PRO A 1 71 ? -7.039 -0.972 18.088 1.00 95.62 71 PRO A C 1
ATOM 589 O O . PRO A 1 71 ? -7.135 -1.078 16.866 1.00 95.62 71 PRO A O 1
ATOM 592 N N . SER A 1 72 ? -8.014 -1.356 18.918 1.00 94.31 72 SER A N 1
ATOM 593 C CA . SER A 1 72 ? -9.295 -1.931 18.483 1.00 94.31 72 SER A CA 1
ATOM 594 C C . SER A 1 72 ? -10.191 -0.962 17.705 1.00 94.31 72 SER A C 1
ATOM 596 O O . SER A 1 72 ? -11.146 -1.415 17.086 1.00 94.31 72 SER A O 1
ATOM 598 N N . GLY A 1 73 ? -9.891 0.343 17.725 1.00 93.56 73 GLY A N 1
ATOM 599 C CA . GLY A 1 73 ? -10.561 1.379 16.938 1.00 93.56 73 GLY A CA 1
ATOM 600 C C . GLY A 1 73 ? -10.011 1.535 15.516 1.00 93.56 73 GLY A C 1
ATOM 601 O O . GLY A 1 73 ? -10.533 2.356 14.756 1.00 93.56 73 GLY A O 1
ATOM 602 N N . VAL A 1 74 ? -8.980 0.769 15.145 1.00 96.12 74 VAL A N 1
ATOM 603 C CA . VAL A 1 74 ? -8.378 0.766 13.807 1.00 96.12 74 VAL A CA 1
ATOM 604 C C . VAL A 1 74 ? -8.583 -0.597 13.156 1.00 96.12 74 VAL A C 1
ATOM 606 O O . VAL A 1 74 ? -8.052 -1.596 13.640 1.00 96.12 74 VAL A O 1
ATOM 609 N N . LEU A 1 75 ? -9.325 -0.630 12.051 1.00 95.44 75 LEU A N 1
ATOM 610 C CA . LEU A 1 75 ? -9.594 -1.823 11.252 1.00 95.44 75 LEU A CA 1
ATOM 611 C C . LEU A 1 75 ? -8.824 -1.763 9.932 1.00 95.44 75 LEU A C 1
ATOM 613 O O . LEU A 1 75 ? -8.931 -0.784 9.201 1.00 95.44 75 LEU A O 1
ATOM 617 N N . TYR A 1 76 ? -8.142 -2.847 9.588 1.00 95.56 76 TYR A N 1
ATOM 618 C CA . TYR A 1 76 ? -7.602 -3.138 8.267 1.00 95.56 76 TYR A CA 1
ATOM 619 C C . TYR A 1 76 ? -8.231 -4.412 7.708 1.00 95.56 76 TYR A C 1
ATOM 621 O O . TYR A 1 76 ? -8.403 -5.401 8.427 1.00 95.56 76 TYR A O 1
ATOM 629 N N . PHE A 1 77 ? -8.544 -4.406 6.417 1.00 92.81 77 PHE A N 1
ATOM 630 C CA . PHE A 1 77 ? -9.014 -5.594 5.714 1.00 92.81 77 PHE A CA 1
ATOM 631 C C . PHE A 1 77 ? -8.583 -5.561 4.247 1.00 92.81 77 PHE A C 1
ATOM 633 O O . PHE A 1 77 ? -8.757 -4.539 3.585 1.00 92.81 77 PHE A O 1
ATOM 640 N N . SER A 1 78 ? -8.060 -6.681 3.739 1.00 90.69 78 SER A N 1
ATOM 641 C CA . SER A 1 78 ? -7.727 -6.857 2.320 1.00 90.69 78 SER A CA 1
ATOM 642 C C . SER A 1 78 ? -8.697 -7.829 1.649 1.00 90.69 78 SER A C 1
ATOM 644 O O . SER A 1 78 ? -8.925 -8.930 2.157 1.00 90.69 78 SER A O 1
ATOM 646 N N . PHE A 1 79 ? -9.239 -7.434 0.493 1.00 86.31 79 PHE A N 1
ATOM 647 C CA . PHE A 1 79 ? -10.208 -8.223 -0.283 1.00 86.31 79 PHE A CA 1
ATOM 648 C C . PHE A 1 79 ? -9.565 -9.152 -1.333 1.00 86.31 79 PHE A C 1
ATOM 650 O O . PHE A 1 79 ? -10.278 -9.801 -2.093 1.00 86.31 79 PHE A O 1
ATOM 657 N N . GLU A 1 80 ? -8.232 -9.243 -1.404 1.00 76.94 80 GLU A N 1
ATOM 658 C CA . GLU A 1 80 ? -7.521 -9.941 -2.493 1.00 76.94 80 GLU A CA 1
ATOM 659 C C . GLU A 1 80 ? -7.879 -11.433 -2.646 1.00 76.94 80 GLU A C 1
ATOM 661 O O . GLU A 1 80 ? -7.907 -11.949 -3.763 1.00 76.94 80 GLU A O 1
ATOM 666 N N . GLU A 1 81 ? -8.197 -12.119 -1.548 1.00 63.66 81 GLU A N 1
ATOM 667 C CA . GLU A 1 81 ? -8.396 -13.577 -1.532 1.00 63.66 81 GLU A CA 1
ATOM 668 C C . GLU A 1 81 ? -9.817 -14.008 -1.170 1.00 63.66 81 GLU A C 1
ATOM 670 O O . GLU A 1 81 ? -10.093 -15.204 -1.037 1.00 63.66 81 GLU A O 1
ATOM 675 N N . ARG A 1 82 ? -10.733 -13.059 -0.961 1.00 63.00 82 ARG A N 1
ATOM 676 C CA . ARG A 1 82 ? -12.042 -13.389 -0.419 1.00 63.00 82 ARG A CA 1
ATOM 677 C C . ARG A 1 82 ? -13.168 -12.607 -1.068 1.00 63.00 82 ARG A C 1
ATOM 679 O O . ARG A 1 82 ? -13.099 -11.402 -1.262 1.00 63.00 82 ARG A O 1
ATOM 686 N N . GLY A 1 83 ? -14.249 -13.320 -1.358 1.00 65.50 83 GLY A N 1
ATOM 687 C CA . GLY A 1 83 ? -15.464 -12.735 -1.900 1.00 65.50 83 GLY A CA 1
ATOM 688 C C . GLY A 1 83 ? -16.347 -12.091 -0.836 1.00 65.50 83 GLY A C 1
ATOM 689 O O . GLY A 1 83 ? -17.555 -12.205 -0.964 1.00 65.50 83 GLY A O 1
ATOM 690 N N . GLU A 1 84 ? -15.848 -11.497 0.248 1.00 77.88 84 GLU A N 1
ATOM 691 C CA . GLU A 1 84 ? -16.741 -10.765 1.163 1.00 77.88 84 GLU A CA 1
ATOM 692 C C . GLU A 1 84 ? -17.119 -9.387 0.603 1.00 77.88 84 GLU A C 1
ATOM 694 O O . GLU A 1 84 ? -16.437 -8.824 -0.254 1.00 77.88 84 GLU A O 1
ATOM 699 N N . GLY A 1 85 ? -18.263 -8.871 1.054 1.00 83.19 85 GLY A N 1
ATOM 700 C CA . GLY A 1 85 ? -18.662 -7.486 0.809 1.00 83.19 85 GLY A CA 1
ATOM 701 C C . GLY A 1 85 ? -18.148 -6.579 1.923 1.00 83.19 85 GLY A C 1
ATOM 702 O O . GLY A 1 85 ? -18.068 -7.006 3.079 1.00 83.19 85 GLY A O 1
ATOM 703 N N . ALA A 1 86 ? -17.843 -5.321 1.610 1.00 83.81 86 ALA A N 1
ATOM 704 C CA . ALA A 1 86 ? -17.408 -4.335 2.595 1.00 83.81 86 ALA A CA 1
ATOM 705 C C . ALA A 1 86 ? -18.418 -4.205 3.743 1.00 83.81 86 ALA A C 1
ATOM 707 O O . ALA A 1 86 ? -18.022 -4.172 4.908 1.00 83.81 86 ALA A O 1
ATOM 708 N N . LYS A 1 87 ? -19.721 -4.247 3.444 1.00 84.94 87 LYS A N 1
ATOM 709 C CA . LYS A 1 87 ? -20.768 -4.267 4.472 1.00 84.94 87 LYS A CA 1
ATOM 710 C C . LYS A 1 87 ? -20.631 -5.431 5.465 1.00 84.94 87 LYS A C 1
ATOM 7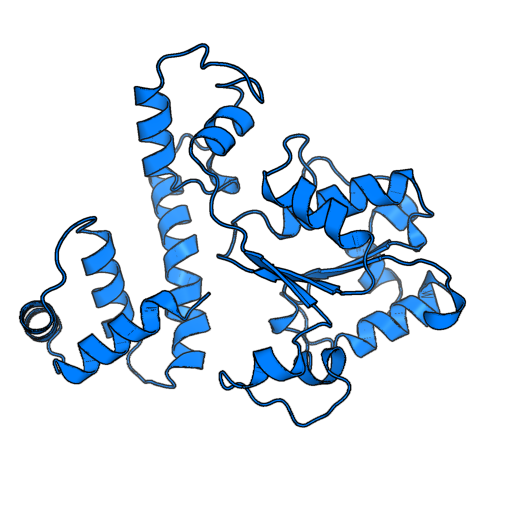12 O O . LYS A 1 87 ? -20.744 -5.204 6.665 1.00 84.94 87 LYS A O 1
ATOM 717 N N . GLU A 1 88 ? -20.341 -6.649 4.999 1.00 88.75 88 GLU A N 1
ATOM 718 C CA . GLU A 1 88 ? -20.177 -7.818 5.883 1.00 88.75 88 GLU A CA 1
ATOM 719 C C . GLU A 1 88 ? -18.987 -7.636 6.838 1.00 88.75 88 GLU A C 1
ATOM 721 O O . GLU A 1 88 ? -19.078 -7.967 8.023 1.00 88.75 88 GLU A O 1
ATOM 726 N N . VAL A 1 89 ? -17.883 -7.079 6.332 1.00 90.25 89 VAL A N 1
ATOM 727 C CA . VAL A 1 89 ? -16.685 -6.767 7.126 1.00 90.25 89 VAL A CA 1
ATOM 728 C C . VAL A 1 89 ? -17.022 -5.756 8.226 1.00 90.25 89 VAL A C 1
ATOM 730 O O . VAL A 1 89 ? -16.673 -5.969 9.390 1.00 90.25 89 VAL A O 1
ATOM 733 N N . LEU A 1 90 ? -17.736 -4.680 7.880 1.00 90.31 90 LEU A N 1
ATOM 734 C CA . LEU A 1 90 ? -18.121 -3.629 8.826 1.00 90.31 90 LEU A CA 1
ATOM 735 C C . LEU A 1 90 ? -19.090 -4.137 9.900 1.00 90.31 90 LEU A C 1
ATOM 737 O O . LEU A 1 90 ? -18.863 -3.896 11.084 1.00 90.31 90 LEU A O 1
ATOM 741 N N . GLU A 1 91 ? -20.115 -4.902 9.521 1.00 91.50 91 GLU A N 1
ATOM 742 C CA . GLU A 1 91 ? -21.059 -5.508 10.472 1.00 91.50 91 GLU A CA 1
ATOM 743 C C . GLU A 1 91 ? -20.355 -6.487 11.425 1.00 91.50 91 GLU A C 1
ATOM 745 O O . GLU A 1 91 ? -20.648 -6.544 12.625 1.00 91.50 91 GLU A O 1
ATOM 750 N N . ALA A 1 92 ? -19.392 -7.264 10.917 1.00 93.62 92 ALA A N 1
ATOM 751 C CA . ALA A 1 92 ? -18.589 -8.151 11.748 1.00 93.62 92 ALA A CA 1
ATOM 752 C C . ALA A 1 92 ? -17.723 -7.365 12.740 1.00 93.62 92 ALA A C 1
ATOM 754 O O . ALA A 1 92 ? -17.646 -7.750 13.911 1.00 93.62 92 ALA A O 1
ATOM 755 N N . TYR A 1 93 ? -17.122 -6.258 12.309 1.00 94.25 93 TYR A N 1
ATOM 756 C CA . TYR A 1 93 ? -16.331 -5.374 13.160 1.00 94.25 93 TYR A CA 1
ATOM 757 C C . TYR A 1 93 ? -17.176 -4.724 14.269 1.00 94.25 93 TYR A C 1
ATOM 759 O O . TYR A 1 93 ? -16.813 -4.815 15.446 1.00 94.25 93 TYR A O 1
ATOM 767 N N . GLU A 1 94 ? -18.350 -4.177 13.936 1.00 94.38 94 GLU A N 1
ATOM 768 C CA . GLU A 1 94 ? -19.309 -3.625 14.908 1.00 94.38 94 GLU A CA 1
ATOM 769 C C . GLU A 1 94 ? -19.714 -4.655 15.965 1.00 94.38 94 GLU A C 1
ATOM 771 O O . GLU A 1 94 ? -19.663 -4.388 17.169 1.00 94.38 94 GLU A O 1
ATOM 776 N N . ARG A 1 95 ? -20.091 -5.861 15.523 1.00 95.31 95 ARG A N 1
ATOM 777 C CA . ARG A 1 95 ? -20.604 -6.920 16.399 1.00 95.31 95 ARG A CA 1
ATOM 778 C C . ARG A 1 95 ? -19.523 -7.539 17.280 1.00 95.31 95 ARG A C 1
ATOM 780 O O . ARG A 1 95 ? -19.782 -7.826 18.446 1.00 95.31 95 ARG A O 1
ATOM 787 N N . THR A 1 96 ? -18.350 -7.824 16.716 1.00 94.88 96 THR A N 1
ATOM 788 C CA . THR A 1 96 ? -17.353 -8.698 17.362 1.00 94.88 96 THR A CA 1
ATOM 789 C C . THR A 1 96 ? -16.201 -7.948 18.021 1.00 94.88 96 THR A C 1
ATOM 791 O O . THR A 1 96 ? -15.604 -8.479 18.961 1.00 94.88 96 THR A O 1
ATOM 794 N N . VAL A 1 97 ? -15.915 -6.719 17.581 1.00 94.75 97 VAL A N 1
ATOM 795 C CA . VAL A 1 97 ? -14.772 -5.928 18.059 1.00 94.75 97 VAL A CA 1
ATOM 796 C C . VAL A 1 97 ? -15.255 -4.702 18.821 1.00 94.75 97 VAL A C 1
ATOM 798 O O . VAL A 1 97 ? -15.013 -4.606 20.023 1.00 94.75 97 VAL A O 1
ATOM 801 N N . LEU A 1 98 ? -16.012 -3.814 18.170 1.00 93.62 98 LEU A N 1
ATOM 802 C CA . LEU A 1 98 ? -16.491 -2.576 18.797 1.00 93.62 98 LEU A CA 1
ATOM 803 C C . LEU A 1 98 ? -17.595 -2.823 19.836 1.00 93.62 98 LEU A C 1
ATOM 805 O O . LEU A 1 98 ? -17.742 -2.050 20.787 1.00 93.62 98 LEU A O 1
ATOM 809 N N . LYS A 1 99 ? -18.379 -3.895 19.650 1.00 94.62 99 LYS A N 1
ATOM 810 C CA . LYS A 1 99 ? -19.582 -4.240 20.433 1.00 94.62 99 LYS A CA 1
ATOM 811 C C . LYS A 1 99 ? -20.606 -3.098 20.483 1.00 94.62 99 LYS A C 1
ATOM 813 O O . LYS A 1 99 ? -21.344 -2.951 21.457 1.00 94.62 99 LYS A O 1
ATOM 818 N N . LYS A 1 100 ? -20.619 -2.263 19.444 1.00 93.25 100 LYS A N 1
ATOM 819 C CA . LYS A 1 100 ? -21.518 -1.120 19.257 1.00 93.25 100 LYS A CA 1
ATOM 820 C C . LYS A 1 100 ? -21.514 -0.695 17.779 1.00 93.25 100 LYS A C 1
ATOM 822 O O . LYS A 1 100 ? -20.516 -0.943 17.101 1.00 93.25 100 LYS A O 1
ATOM 827 N N . PRO A 1 101 ? -22.583 -0.039 17.303 1.00 90.81 101 PRO A N 1
ATOM 828 C CA . PRO A 1 101 ? -22.623 0.556 15.967 1.00 90.81 101 PRO A CA 1
ATOM 829 C C . PRO A 1 101 ? -21.538 1.626 15.746 1.00 90.81 101 PRO A C 1
ATOM 831 O O . PRO A 1 101 ? -21.166 2.331 16.692 1.00 90.81 101 PRO A O 1
ATOM 834 N N . LEU A 1 102 ? -21.065 1.781 14.505 1.00 85.75 102 LEU A N 1
ATOM 835 C CA . LEU A 1 102 ? -20.016 2.733 14.107 1.00 85.75 102 LEU A CA 1
ATOM 836 C C . LEU A 1 102 ? -20.375 4.188 14.435 1.00 85.75 102 LEU A C 1
ATOM 838 O O . LEU A 1 102 ? -19.520 4.941 14.896 1.00 85.75 102 LEU A O 1
ATOM 842 N N . ASP A 1 103 ? -21.642 4.578 14.276 1.00 84.00 103 ASP A N 1
ATOM 843 C CA . ASP A 1 103 ? -22.140 5.928 14.588 1.00 84.00 103 ASP A CA 1
ATOM 844 C C . ASP A 1 103 ? -22.068 6.274 16.089 1.00 84.00 103 ASP A C 1
ATOM 846 O O . ASP A 1 103 ? -22.086 7.445 16.468 1.00 84.00 103 ASP A O 1
ATOM 850 N N . ARG A 1 104 ? -21.932 5.259 16.951 1.00 87.69 104 ARG A N 1
ATOM 851 C CA . ARG A 1 104 ? -21.780 5.379 18.410 1.00 87.69 104 ARG A CA 1
ATOM 852 C C . ARG A 1 104 ? -20.385 4.993 18.901 1.00 87.69 104 ARG A C 1
ATOM 854 O O . ARG A 1 104 ? -20.135 5.028 20.107 1.00 87.69 104 ARG A O 1
ATOM 861 N N . ALA A 1 105 ? -19.481 4.611 17.999 1.00 81.50 105 ALA A N 1
ATOM 862 C CA . ALA A 1 105 ? -18.141 4.143 18.339 1.00 81.50 105 ALA A CA 1
ATOM 863 C C . ALA A 1 105 ? -17.123 5.269 18.571 1.00 81.50 105 ALA A C 1
ATOM 865 O O . ALA A 1 105 ? -15.992 4.999 18.968 1.00 81.50 105 ALA A O 1
ATOM 866 N N . GLY A 1 106 ? -17.525 6.529 18.380 1.00 83.56 106 GLY A N 1
ATOM 867 C CA . GLY A 1 106 ? -16.599 7.655 18.375 1.00 83.56 106 GLY A CA 1
ATOM 868 C C . GLY A 1 106 ? -15.759 7.656 17.098 1.00 83.56 106 GLY A C 1
ATOM 869 O O . GLY A 1 106 ? -16.225 7.241 16.038 1.00 83.56 106 GLY A O 1
ATOM 870 N N . LYS A 1 107 ? -14.520 8.149 17.178 1.00 86.31 107 LYS A N 1
ATOM 871 C CA . LYS A 1 107 ? -13.621 8.176 16.021 1.00 86.31 107 LYS A CA 1
ATOM 872 C C . LYS A 1 107 ? -12.962 6.807 15.843 1.00 86.31 107 LYS A C 1
ATOM 874 O O . LYS A 1 107 ? -12.135 6.415 16.658 1.00 86.31 107 LYS A O 1
ATOM 879 N N . VAL A 1 108 ? -13.299 6.129 14.752 1.00 91.81 108 VAL A N 1
ATOM 880 C CA . VAL A 1 108 ? -12.650 4.890 14.305 1.00 91.81 108 VAL A CA 1
ATOM 881 C C . VAL A 1 108 ? -11.987 5.105 12.951 1.00 91.81 108 VAL A C 1
ATOM 883 O O . VAL A 1 108 ? -12.388 5.984 12.186 1.00 91.81 108 VAL A O 1
ATOM 886 N N . HIS A 1 109 ? -10.976 4.300 12.653 1.00 92.81 109 HIS A N 1
ATOM 887 C CA . HIS A 1 109 ? -10.254 4.347 11.389 1.00 92.81 109 HIS A CA 1
ATOM 888 C C . HIS A 1 109 ? -10.431 3.018 10.655 1.00 92.81 109 HIS A C 1
ATOM 890 O O . HIS A 1 109 ? -10.239 1.955 11.241 1.00 92.81 109 HIS A O 1
ATOM 896 N N . ILE A 1 110 ? -10.838 3.081 9.386 1.00 93.62 110 ILE A N 1
ATOM 897 C CA . ILE A 1 110 ? -11.153 1.907 8.566 1.00 93.62 110 ILE A CA 1
ATOM 898 C C . ILE A 1 110 ? -10.310 1.962 7.293 1.00 93.62 110 ILE A C 1
ATOM 900 O O . ILE A 1 110 ? -10.426 2.895 6.499 1.00 93.62 110 ILE A O 1
ATOM 904 N N . MET A 1 111 ? -9.463 0.954 7.117 1.00 94.06 111 MET A N 1
ATOM 905 C CA . MET A 1 111 ? -8.461 0.844 6.065 1.00 94.06 111 MET A CA 1
ATOM 906 C C . MET A 1 111 ? -8.816 -0.371 5.214 1.00 94.06 111 MET A C 1
ATOM 908 O O . MET A 1 111 ? -8.618 -1.514 5.618 1.00 94.06 111 MET A O 1
ATOM 912 N N . LEU A 1 112 ? -9.380 -0.116 4.039 1.00 91.44 112 LEU A N 1
ATOM 913 C CA . LEU A 1 112 ? -9.796 -1.156 3.105 1.00 91.44 112 LEU A CA 1
ATOM 914 C C . LEU A 1 112 ? -8.784 -1.238 1.967 1.00 91.44 112 LEU A C 1
ATOM 916 O O . LEU A 1 112 ? -8.577 -0.256 1.254 1.00 91.44 112 LEU A O 1
ATOM 920 N N . ASP A 1 113 ? -8.164 -2.399 1.810 1.00 89.94 113 ASP A N 1
ATOM 921 C CA . ASP A 1 113 ? -7.166 -2.658 0.780 1.00 89.94 113 ASP A CA 1
ATOM 922 C C . ASP A 1 113 ? -7.743 -3.538 -0.326 1.00 89.94 113 ASP A C 1
ATOM 924 O O . ASP A 1 113 ? -8.532 -4.446 -0.067 1.00 89.94 113 ASP A O 1
ATOM 928 N N . GLU A 1 114 ? -7.358 -3.258 -1.567 1.00 83.06 114 GLU A N 1
ATOM 929 C CA . GLU A 1 114 ? -7.848 -3.973 -2.753 1.00 83.06 114 GLU A CA 1
ATOM 930 C C . GLU A 1 114 ? -9.398 -4.026 -2.846 1.00 83.06 114 GLU A C 1
ATOM 932 O O . GLU A 1 114 ? -9.987 -5.000 -3.320 1.00 83.06 114 GLU A O 1
ATOM 937 N N . VAL A 1 115 ? -10.075 -2.954 -2.402 1.00 79.44 115 VAL A N 1
ATOM 938 C CA . VAL A 1 115 ? -11.548 -2.843 -2.288 1.00 79.44 115 VAL A CA 1
ATOM 939 C C . VAL A 1 115 ? -12.303 -3.150 -3.583 1.00 79.44 115 VAL A C 1
ATOM 941 O O . VAL A 1 115 ? -13.459 -3.561 -3.536 1.00 79.44 115 VAL A O 1
ATOM 944 N N . GLN A 1 116 ? -11.662 -3.023 -4.745 1.00 73.06 116 GLN A N 1
ATOM 945 C CA . GLN A 1 116 ? -12.257 -3.396 -6.025 1.00 73.06 116 GLN A CA 1
ATOM 946 C C . GLN A 1 116 ? -12.613 -4.890 -6.135 1.00 73.06 116 GLN A C 1
ATOM 948 O O . GLN A 1 116 ? -13.367 -5.257 -7.035 1.00 73.06 116 GLN A O 1
ATOM 953 N N . TYR A 1 117 ? -12.081 -5.747 -5.254 1.00 76.81 117 TYR A N 1
ATOM 954 C CA . TYR A 1 117 ? -12.452 -7.164 -5.162 1.00 76.81 117 TYR A CA 1
ATOM 955 C C . TYR A 1 117 ? -13.614 -7.441 -4.207 1.00 76.81 117 TYR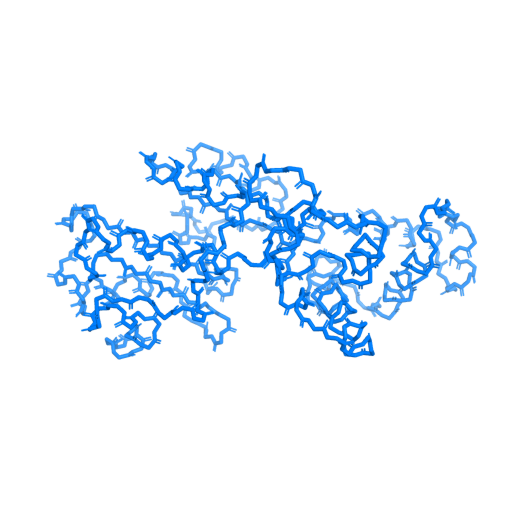 A C 1
ATOM 957 O O . TYR A 1 117 ? -14.152 -8.547 -4.227 1.00 76.81 117 TYR A O 1
ATOM 965 N N . SER A 1 118 ? -14.049 -6.453 -3.419 1.00 77.44 118 SER A N 1
ATOM 966 C CA . SER A 1 118 ? -15.263 -6.589 -2.616 1.00 77.44 118 SER A CA 1
ATOM 967 C C . SER A 1 118 ? -16.467 -6.785 -3.533 1.00 77.44 118 SER A C 1
ATOM 969 O O . SER A 1 118 ? -16.647 -6.060 -4.521 1.00 77.44 118 SER A O 1
ATOM 971 N N . ARG A 1 119 ? -17.350 -7.720 -3.166 1.00 69.81 119 ARG A N 1
ATOM 972 C CA . ARG A 1 119 ? -18.683 -7.782 -3.781 1.00 69.81 119 ARG A CA 1
ATOM 973 C C . ARG A 1 119 ? -19.379 -6.441 -3.563 1.00 69.81 119 ARG A C 1
ATOM 975 O O . ARG A 1 119 ? -19.292 -5.887 -2.471 1.00 69.81 119 ARG A O 1
ATOM 982 N N . ASP A 1 120 ? -20.007 -5.911 -4.612 1.00 64.81 120 ASP A N 1
ATOM 983 C CA . ASP A 1 120 ? -20.883 -4.735 -4.533 1.00 64.81 120 ASP A CA 1
ATOM 984 C C . ASP A 1 120 ? -20.238 -3.470 -3.916 1.00 64.81 120 ASP A C 1
ATOM 986 O O . ASP A 1 120 ? -20.917 -2.587 -3.389 1.00 64.81 120 ASP A O 1
ATOM 990 N N . TRP A 1 121 ? -18.910 -3.334 -4.034 1.00 65.25 121 TRP A N 1
ATOM 991 C CA . TRP A 1 121 ? -18.131 -2.272 -3.382 1.00 65.25 121 TRP A CA 1
ATOM 992 C C . TRP A 1 121 ? -18.557 -0.851 -3.780 1.00 65.25 121 TRP A C 1
ATOM 994 O O . TRP A 1 121 ? -18.543 0.066 -2.959 1.00 65.25 121 TRP A O 1
ATOM 1004 N N . LEU A 1 122 ? -18.982 -0.661 -5.035 1.00 56.81 122 LEU A N 1
ATOM 1005 C CA . LEU A 1 122 ? -19.481 0.624 -5.529 1.00 56.81 122 LEU A CA 1
ATOM 1006 C C . LEU A 1 122 ? -20.812 1.006 -4.883 1.00 56.81 122 LEU A C 1
ATOM 1008 O O . LEU A 1 122 ? -21.009 2.175 -4.552 1.00 56.81 122 LEU A O 1
ATOM 1012 N N . SER A 1 123 ? -21.723 0.053 -4.678 1.00 59.09 123 SER A N 1
ATOM 1013 C CA . SER A 1 123 ? -22.980 0.304 -3.963 1.00 59.09 123 SER A CA 1
ATOM 1014 C C . SER A 1 123 ? -22.754 0.512 -2.470 1.00 59.09 123 SER A C 1
ATOM 1016 O O . SER A 1 123 ? -23.384 1.398 -1.895 1.00 59.09 123 SER A O 1
ATOM 1018 N N . ASP A 1 124 ? -21.812 -0.218 -1.870 1.00 55.41 124 ASP A N 1
ATOM 1019 C CA . ASP A 1 124 ? -21.469 -0.088 -0.451 1.00 55.41 124 ASP A CA 1
ATOM 1020 C C . ASP A 1 124 ? -20.824 1.275 -0.138 1.00 55.41 124 ASP A C 1
ATOM 1022 O O . ASP A 1 124 ? -21.130 1.883 0.886 1.00 55.41 124 ASP A O 1
ATOM 1026 N N . LEU A 1 125 ? -19.991 1.814 -1.040 1.00 53.53 125 LEU A N 1
ATOM 1027 C CA . LEU A 1 125 ? -19.374 3.141 -0.877 1.00 53.53 125 LEU A CA 1
ATOM 1028 C C . LEU A 1 125 ? -20.289 4.311 -1.273 1.00 53.53 125 LEU A C 1
ATOM 1030 O O . LEU A 1 125 ? -20.134 5.422 -0.761 1.00 53.53 125 LEU A O 1
ATOM 1034 N N . SER A 1 126 ? -21.219 4.106 -2.208 1.00 46.69 126 SER A N 1
ATOM 1035 C CA . SER A 1 126 ? -22.099 5.174 -2.711 1.00 46.69 126 SER A CA 1
ATOM 1036 C C . SER A 1 126 ? -23.456 5.248 -2.008 1.00 46.69 126 SER A C 1
ATOM 1038 O O . SER A 1 126 ? -24.131 6.277 -2.106 1.00 46.69 126 SER A O 1
ATOM 1040 N N . GLY A 1 127 ? -23.864 4.183 -1.309 1.00 40.50 127 GLY A N 1
ATOM 1041 C CA . GLY A 1 127 ? -25.185 4.050 -0.694 1.00 40.50 127 GLY A CA 1
ATOM 1042 C C . GLY A 1 127 ? -26.334 3.909 -1.701 1.00 40.50 127 GLY A C 1
ATOM 1043 O O . GLY A 1 127 ? -27.489 4.088 -1.325 1.00 40.50 127 GLY A O 1
ATOM 1044 N N . SER A 1 128 ? -26.049 3.645 -2.984 1.00 33.19 128 SER A N 1
ATOM 1045 C CA . SER A 1 128 ? -27.066 3.547 -4.041 1.00 33.19 128 SER A CA 1
ATOM 1046 C C . SER A 1 128 ? -26.727 2.464 -5.076 1.00 33.19 128 SER A C 1
ATOM 1048 O O . SER A 1 128 ? -25.625 2.389 -5.610 1.00 33.19 128 SER A O 1
ATOM 1050 N N . SER A 1 129 ? -27.699 1.594 -5.357 1.00 32.12 129 SER A N 1
ATOM 1051 C CA . SER A 1 129 ? -27.541 0.321 -6.079 1.00 32.12 129 SER A CA 1
ATOM 1052 C C . SER A 1 129 ? -27.332 0.419 -7.604 1.00 32.12 129 SER A C 1
ATOM 1054 O O . SER A 1 129 ? -27.520 -0.575 -8.296 1.00 32.12 129 SER A O 1
ATOM 1056 N N . SER A 1 130 ? -26.985 1.581 -8.172 1.00 32.75 130 SER A N 1
ATOM 1057 C CA . SER A 1 130 ? -27.043 1.799 -9.635 1.00 32.75 130 SER A CA 1
ATOM 1058 C C . SER A 1 130 ? -25.761 2.324 -10.294 1.00 32.75 130 SER A C 1
ATOM 1060 O O . SER A 1 130 ? -25.804 2.803 -11.426 1.00 32.75 130 SER A O 1
ATOM 1062 N N . LEU A 1 131 ? -24.607 2.246 -9.632 1.00 34.19 131 LEU A N 1
ATOM 1063 C CA . LEU A 1 131 ? -23.343 2.770 -10.161 1.00 34.19 131 LEU A CA 1
ATOM 1064 C C . LEU A 1 131 ? -22.584 1.722 -10.987 1.00 34.19 131 LEU A C 1
ATOM 1066 O O . LEU A 1 131 ? -21.616 1.119 -10.536 1.00 34.19 131 LEU A O 1
ATOM 1070 N N . LEU A 1 132 ? -23.027 1.520 -12.230 1.00 30.84 132 LEU A N 1
ATOM 1071 C CA . LEU A 1 132 ? -22.255 0.799 -13.243 1.00 30.84 132 LEU A CA 1
ATOM 1072 C C . LEU A 1 132 ? -21.145 1.684 -13.831 1.00 30.84 132 LEU A C 1
ATOM 1074 O O . LEU A 1 132 ? -21.331 2.868 -14.117 1.00 30.84 132 LEU A O 1
ATOM 1078 N N . VAL A 1 133 ? -19.987 1.053 -14.018 1.00 40.66 133 VAL A N 1
ATOM 1079 C CA . VAL A 1 133 ? -18.718 1.602 -14.503 1.00 40.66 133 VAL A CA 1
ATOM 1080 C C . VAL A 1 133 ? -18.868 2.262 -15.877 1.00 40.66 133 VAL A C 1
ATOM 1082 O O . VAL A 1 133 ? -19.012 1.610 -16.906 1.00 40.66 133 VAL A O 1
ATOM 1085 N N . SER A 1 134 ? -18.786 3.587 -15.889 1.00 30.53 134 SER A N 1
ATOM 1086 C CA . SER A 1 134 ? -18.410 4.424 -17.030 1.00 30.53 134 SER A CA 1
ATOM 1087 C C . SER A 1 134 ? -18.000 5.780 -16.462 1.00 30.53 134 SER A C 1
ATOM 1089 O O . SER A 1 134 ? -18.494 6.145 -15.402 1.00 30.53 134 SER A O 1
ATOM 1091 N N . GLY A 1 135 ? -17.124 6.537 -17.131 1.00 39.50 135 GLY A N 1
ATOM 1092 C CA . GLY A 1 135 ? -16.455 7.763 -16.641 1.00 39.50 135 GLY A CA 1
ATOM 1093 C C . GLY A 1 135 ? -17.319 8.897 -16.044 1.00 39.50 135 GLY A C 1
ATOM 1094 O O . GLY A 1 135 ? -16.776 9.933 -15.688 1.00 39.50 135 GLY A O 1
ATOM 1095 N N . LYS A 1 136 ? -18.633 8.702 -15.894 1.00 37.41 136 LYS A N 1
ATOM 1096 C CA . LYS A 1 136 ? -19.578 9.495 -15.095 1.00 37.41 136 LYS A CA 1
ATOM 1097 C C . LYS A 1 136 ? -19.527 9.210 -13.576 1.00 37.41 136 LYS A C 1
ATOM 1099 O O . LYS A 1 136 ? -20.129 9.954 -12.813 1.00 37.41 136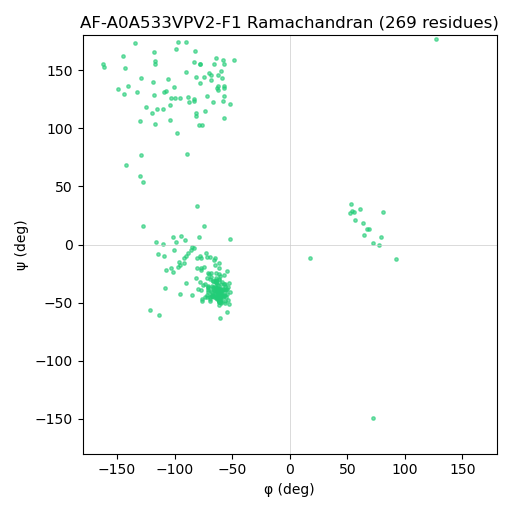 LYS A O 1
ATOM 1104 N N . THR A 1 137 ? -18.816 8.173 -13.112 1.00 49.44 137 THR A N 1
ATOM 1105 C CA . THR A 1 137 ? -18.736 7.779 -11.682 1.00 49.44 137 THR A CA 1
ATOM 1106 C C . THR A 1 137 ? -18.012 8.802 -10.792 1.00 49.44 137 THR A C 1
ATOM 1108 O O . THR A 1 137 ? -18.329 8.936 -9.614 1.00 49.44 137 THR A O 1
ATOM 1111 N N . LEU A 1 138 ? -17.034 9.540 -11.327 1.00 48.00 138 LEU A N 1
ATOM 1112 C CA . LEU A 1 138 ? -16.230 10.490 -10.543 1.00 48.00 138 LEU A CA 1
ATOM 1113 C C . LEU A 1 138 ? -17.036 11.715 -10.083 1.00 48.00 138 LEU A C 1
ATOM 1115 O O . LEU A 1 138 ? -16.767 12.247 -9.010 1.00 48.00 138 LEU A O 1
ATOM 1119 N N . GLU A 1 139 ? -18.050 12.129 -10.848 1.00 47.50 139 GLU A N 1
ATOM 1120 C CA . GLU A 1 139 ? -18.867 13.307 -10.530 1.00 47.50 139 GLU A CA 1
ATOM 1121 C C . GLU A 1 139 ? -19.787 13.074 -9.323 1.00 47.50 139 GLU A C 1
ATOM 1123 O O . GLU A 1 139 ? -19.918 13.959 -8.484 1.00 47.50 139 GLU A O 1
ATOM 1128 N N . SER A 1 140 ? -20.368 11.875 -9.162 1.00 51.69 140 SER A N 1
ATOM 1129 C CA . SER A 1 140 ? -21.201 11.556 -7.986 1.00 51.69 140 SER A CA 1
ATOM 1130 C C . SER A 1 140 ? -20.386 11.316 -6.710 1.00 51.69 140 SER A C 1
ATOM 1132 O O . SER A 1 140 ? -20.925 11.365 -5.605 1.00 51.69 140 SER A O 1
ATOM 1134 N N . LEU A 1 141 ? -19.091 11.022 -6.858 1.00 56.28 141 LEU A N 1
ATOM 1135 C CA . LEU A 1 141 ? -18.135 10.830 -5.764 1.00 56.28 141 LEU A CA 1
ATOM 1136 C C . LEU A 1 141 ? -17.410 12.140 -5.398 1.00 56.28 141 LEU A C 1
ATOM 1138 O O . LEU A 1 141 ? -16.753 12.214 -4.353 1.00 56.28 141 LEU A O 1
ATOM 1142 N N . ALA A 1 142 ? -17.545 13.182 -6.225 1.00 54.31 142 ALA A N 1
ATOM 1143 C CA . ALA A 1 142 ? -16.923 14.480 -6.012 1.00 54.31 142 ALA A CA 1
ATOM 1144 C C . ALA A 1 142 ? -17.358 15.070 -4.658 1.00 54.31 142 ALA A C 1
ATOM 1146 O O . ALA A 1 142 ? -18.541 15.207 -4.357 1.00 54.31 142 ALA A O 1
ATOM 1147 N N . GLY A 1 143 ? -16.379 15.381 -3.806 1.00 67.94 143 GLY A N 1
ATOM 1148 C CA . GLY A 1 143 ? -16.599 15.961 -2.477 1.00 67.94 143 GLY A CA 1
ATOM 1149 C C . GLY A 1 143 ? -16.704 14.961 -1.319 1.00 67.94 143 GLY A C 1
ATOM 1150 O O . GLY A 1 143 ? -16.600 15.392 -0.171 1.00 67.94 143 GLY A O 1
ATOM 1151 N N . ARG A 1 144 ? -16.841 13.651 -1.585 1.00 77.88 144 ARG A N 1
ATOM 1152 C CA . ARG A 1 144 ? -16.781 12.587 -0.555 1.00 77.88 144 ARG A CA 1
ATOM 1153 C C . ARG A 1 144 ? -15.408 11.932 -0.436 1.00 77.88 144 ARG A C 1
ATOM 1155 O O . ARG A 1 144 ? -15.125 11.326 0.594 1.00 77.88 144 ARG A O 1
ATOM 1162 N N . PHE A 1 145 ? -14.572 12.073 -1.462 1.00 83.00 145 PHE A N 1
ATOM 1163 C CA . PHE A 1 145 ? -13.274 11.415 -1.540 1.00 83.00 145 PHE A CA 1
ATOM 1164 C C . PHE A 1 145 ? -12.152 12.396 -1.876 1.00 83.00 145 PHE A C 1
ATOM 1166 O O . PHE A 1 145 ? -12.324 13.292 -2.704 1.00 83.00 145 PHE A O 1
ATOM 1173 N N . PHE A 1 146 ? -10.986 12.171 -1.278 1.00 86.44 146 PHE A N 1
ATOM 1174 C CA . PHE A 1 146 ? -9.710 12.664 -1.776 1.00 86.44 146 PHE A CA 1
ATOM 1175 C C . PHE A 1 146 ? -8.999 11.542 -2.520 1.00 86.44 146 PHE A C 1
ATOM 1177 O O . PHE A 1 146 ? -8.784 10.469 -1.962 1.00 86.44 146 PHE A O 1
ATOM 1184 N N . PHE A 1 147 ? -8.606 11.797 -3.764 1.00 85.44 147 PHE A N 1
ATOM 1185 C CA . PHE A 1 147 ? -7.806 10.860 -4.543 1.00 85.44 147 PHE A CA 1
ATOM 1186 C C . PHE A 1 147 ? -6.331 11.224 -4.410 1.00 85.44 147 PHE A C 1
ATOM 1188 O O . PHE A 1 147 ? -5.941 12.361 -4.673 1.00 85.44 147 PHE A O 1
ATOM 1195 N N . VAL A 1 148 ? -5.517 10.253 -4.006 1.00 88.19 148 VAL A N 1
ATOM 1196 C CA . VAL A 1 148 ? -4.060 10.374 -3.963 1.00 88.19 148 VAL A CA 1
ATOM 1197 C C . VAL A 1 148 ? -3.481 9.304 -4.875 1.00 88.19 148 VAL A C 1
ATOM 1199 O O . VAL A 1 148 ? -3.611 8.108 -4.614 1.00 88.19 148 VAL A O 1
ATOM 1202 N N . GLU A 1 149 ? -2.858 9.733 -5.967 1.00 87.62 149 GLU A N 1
ATOM 1203 C CA . GLU A 1 149 ? -2.152 8.829 -6.869 1.00 87.62 149 GLU A CA 1
ATOM 1204 C C . GLU A 1 149 ? -0.745 8.551 -6.328 1.00 87.62 149 GLU A C 1
ATOM 1206 O O . GLU A 1 149 ? 0.031 9.461 -6.029 1.00 87.62 149 GLU A O 1
ATOM 1211 N N . VAL A 1 150 ? -0.432 7.269 -6.157 1.00 88.81 150 VAL A N 1
ATOM 1212 C CA . VAL A 1 150 ? 0.851 6.775 -5.665 1.00 88.81 150 VAL A CA 1
ATOM 1213 C C . VAL A 1 150 ? 1.631 6.219 -6.851 1.00 88.81 150 VAL A C 1
ATOM 1215 O O . VAL A 1 150 ? 1.338 5.142 -7.368 1.00 88.81 150 VAL A O 1
ATOM 1218 N N . TYR A 1 151 ? 2.657 6.952 -7.264 1.00 90.00 151 TYR A N 1
ATOM 1219 C CA . TYR A 1 151 ? 3.581 6.527 -8.315 1.00 90.00 151 TYR A CA 1
ATOM 1220 C C . TYR A 1 151 ? 4.665 5.594 -7.761 1.00 90.00 151 TYR A C 1
ATOM 1222 O O . TYR A 1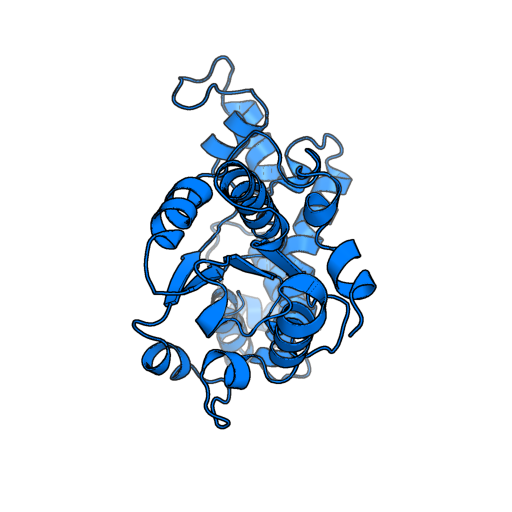 151 ? 4.842 5.536 -6.538 1.00 90.00 151 TYR A O 1
ATOM 1230 N N . PRO A 1 152 ? 5.438 4.892 -8.610 1.00 91.50 152 PRO A N 1
ATOM 1231 C CA . PRO A 1 152 ? 6.738 4.355 -8.212 1.00 91.50 152 PRO A CA 1
ATOM 1232 C C . PRO A 1 152 ? 7.599 5.413 -7.507 1.00 91.50 152 PRO A C 1
ATOM 1234 O O . PRO A 1 152 ? 7.339 6.615 -7.609 1.00 91.50 152 PRO A O 1
ATOM 1237 N N . MET A 1 153 ? 8.589 4.972 -6.735 1.00 93.69 153 MET A N 1
ATOM 1238 C CA . MET A 1 153 ? 9.487 5.888 -6.035 1.00 93.69 153 MET A CA 1
ATOM 1239 C C . MET A 1 153 ? 10.158 6.813 -7.037 1.00 93.69 153 MET A C 1
ATOM 1241 O O . MET A 1 153 ? 10.619 6.370 -8.082 1.00 93.69 153 MET A O 1
ATOM 1245 N N . SER A 1 154 ? 10.235 8.096 -6.707 1.00 93.25 154 SER A N 1
ATOM 1246 C CA . SER A 1 154 ? 11.160 8.990 -7.399 1.00 93.25 154 SER A CA 1
ATOM 1247 C C . SER A 1 154 ? 12.606 8.553 -7.146 1.00 93.25 154 SER A C 1
ATOM 1249 O O . SER A 1 154 ? 12.896 7.887 -6.152 1.00 93.25 154 SER A O 1
ATOM 1251 N N . PHE A 1 155 ? 13.540 8.996 -7.989 1.00 92.44 155 PHE A N 1
ATOM 1252 C CA . PHE A 1 155 ? 14.967 8.739 -7.776 1.00 92.44 155 PHE A CA 1
ATOM 1253 C C . PHE A 1 155 ? 15.442 9.146 -6.369 1.00 92.44 155 PHE A C 1
ATOM 1255 O O . PHE A 1 155 ? 16.171 8.405 -5.714 1.00 92.44 155 PHE A O 1
ATOM 1262 N N . ARG A 1 156 ? 14.970 10.297 -5.866 1.00 90.25 156 ARG A N 1
ATOM 1263 C CA . ARG A 1 156 ? 15.284 10.746 -4.504 1.00 90.25 156 ARG A CA 1
ATOM 1264 C C . ARG A 1 156 ? 14.726 9.790 -3.452 1.00 90.25 156 ARG A C 1
ATOM 1266 O O . ARG A 1 156 ? 15.451 9.452 -2.529 1.00 90.25 156 ARG A O 1
ATOM 1273 N N . GLU A 1 157 ? 13.470 9.359 -3.580 1.00 93.00 157 GLU A N 1
ATOM 1274 C CA . GLU A 1 157 ? 12.895 8.392 -2.635 1.00 93.00 157 GLU A CA 1
ATOM 1275 C C . GLU A 1 157 ? 13.658 7.068 -2.644 1.00 93.00 157 GLU A C 1
ATOM 1277 O O . GLU A 1 157 ? 13.936 6.508 -1.590 1.00 93.00 157 GLU A O 1
ATOM 1282 N N . PHE A 1 158 ? 14.032 6.595 -3.831 1.00 92.56 158 PHE A N 1
ATOM 1283 C CA . PHE A 1 158 ? 14.799 5.371 -4.012 1.00 92.56 158 PHE A CA 1
ATOM 1284 C C . PHE A 1 158 ? 16.157 5.440 -3.301 1.00 92.56 158 PHE A C 1
ATOM 1286 O O . PHE A 1 158 ? 16.495 4.550 -2.522 1.00 92.56 158 PHE A O 1
ATOM 1293 N N . ALA A 1 159 ? 16.904 6.524 -3.518 1.00 90.88 159 ALA A N 1
ATOM 1294 C CA . ALA A 1 159 ? 18.205 6.724 -2.890 1.00 90.88 159 ALA A CA 1
ATOM 1295 C C . ALA A 1 159 ? 18.095 6.921 -1.364 1.00 90.88 159 ALA A C 1
ATOM 1297 O O . ALA A 1 159 ? 18.936 6.435 -0.610 1.00 90.88 159 ALA A O 1
ATOM 1298 N N . GLU A 1 160 ? 17.043 7.594 -0.887 1.00 90.50 160 GLU A N 1
ATOM 1299 C CA . GLU A 1 160 ? 16.782 7.747 0.550 1.00 90.50 160 GLU A CA 1
ATOM 1300 C C . GLU A 1 160 ? 16.401 6.420 1.216 1.00 90.50 160 GLU A C 1
ATOM 1302 O O . GLU A 1 160 ? 16.913 6.106 2.289 1.00 90.50 160 GLU A O 1
ATOM 1307 N N . ALA A 1 161 ? 15.546 5.617 0.577 1.00 89.62 161 ALA A N 1
ATOM 1308 C CA . ALA A 1 161 ? 15.116 4.318 1.091 1.00 89.62 161 ALA A CA 1
ATOM 1309 C C . ALA A 1 161 ? 16.278 3.317 1.202 1.00 89.62 161 ALA A C 1
ATOM 1311 O O . ALA A 1 161 ? 16.287 2.484 2.106 1.00 89.62 161 ALA A O 1
ATOM 1312 N N . ARG A 1 162 ? 17.270 3.420 0.310 1.00 87.69 162 ARG A N 1
ATOM 1313 C CA . ARG A 1 162 ? 18.508 2.627 0.346 1.00 87.69 162 ARG A CA 1
ATOM 1314 C C . ARG A 1 162 ? 19.559 3.147 1.333 1.00 87.69 162 ARG A C 1
ATOM 1316 O O . ARG A 1 162 ? 20.536 2.453 1.595 1.00 87.69 162 ARG A O 1
ATOM 1323 N N . GLY A 1 163 ? 19.378 4.353 1.875 1.00 86.88 163 GLY A N 1
ATOM 1324 C CA . GLY A 1 163 ? 20.358 5.008 2.745 1.00 86.88 163 GLY A CA 1
ATOM 1325 C C . GLY A 1 163 ? 21.526 5.674 2.008 1.00 86.88 163 GLY A C 1
ATOM 1326 O O . GLY A 1 163 ? 22.435 6.183 2.662 1.00 86.88 163 GLY A O 1
ATOM 1327 N N . ASP A 1 164 ? 21.493 5.726 0.674 1.00 86.06 164 ASP A N 1
ATOM 1328 C CA . ASP A 1 164 ? 22.507 6.395 -0.153 1.00 86.06 164 ASP A CA 1
ATOM 1329 C C . ASP A 1 164 ? 22.437 7.929 -0.031 1.00 86.06 164 ASP A C 1
ATOM 1331 O O . ASP A 1 164 ? 23.415 8.640 -0.266 1.00 86.06 164 ASP A O 1
ATOM 1335 N N . VAL A 1 165 ? 21.264 8.456 0.333 1.00 84.88 165 VAL A N 1
ATOM 1336 C CA . VAL A 1 165 ? 21.015 9.885 0.541 1.00 84.88 165 VAL A CA 1
ATOM 1337 C C . VAL A 1 165 ? 20.275 10.069 1.860 1.00 84.88 165 VAL A C 1
ATOM 1339 O O . VAL A 1 165 ? 19.265 9.418 2.119 1.00 84.88 165 VAL A O 1
ATOM 1342 N N . LYS A 1 166 ? 20.736 10.991 2.710 1.00 82.12 166 LYS A N 1
ATOM 1343 C CA . LYS A 1 166 ? 19.967 11.361 3.907 1.00 82.12 166 LYS A CA 1
ATOM 1344 C C . LYS A 1 166 ? 18.689 12.105 3.496 1.00 82.12 166 LYS A C 1
ATOM 1346 O O . LYS A 1 166 ? 18.762 12.956 2.605 1.00 82.12 166 LYS A O 1
ATOM 1351 N N . PRO A 1 167 ? 17.540 11.880 4.158 1.00 76.06 167 PRO A N 1
ATOM 1352 C CA . PRO A 1 167 ? 16.326 12.648 3.895 1.00 76.06 167 PRO A CA 1
ATOM 1353 C C . PRO A 1 167 ? 16.583 14.159 3.955 1.00 76.06 167 PRO A C 1
ATOM 1355 O O . PRO A 1 167 ? 17.063 14.674 4.961 1.00 76.06 167 PRO A O 1
ATOM 1358 N N . GLY A 1 168 ? 16.307 14.865 2.854 1.00 72.25 168 GLY A N 1
ATOM 1359 C CA . GLY A 1 168 ? 16.550 16.313 2.736 1.00 72.25 168 GLY A CA 1
ATOM 1360 C C . GLY A 1 168 ? 18.022 16.741 2.619 1.00 72.25 168 GLY A C 1
ATOM 1361 O O . GLY A 1 168 ? 18.291 17.932 2.511 1.00 72.25 168 GLY A O 1
ATOM 1362 N N . GLY A 1 169 ? 18.965 15.797 2.606 1.00 72.88 169 GLY A N 1
ATOM 1363 C CA . GLY A 1 169 ? 20.390 16.056 2.415 1.00 72.88 169 GLY A CA 1
ATOM 1364 C C . GLY A 1 169 ? 20.825 16.029 0.950 1.00 72.88 169 GLY A C 1
ATOM 1365 O O . GLY A 1 169 ? 20.044 15.693 0.047 1.00 72.88 169 GLY A O 1
ATOM 1366 N N . GLU A 1 170 ? 22.094 16.373 0.743 1.00 72.56 170 GLU A N 1
ATOM 1367 C CA . GLU A 1 170 ? 22.811 16.149 -0.510 1.00 72.56 170 GLU A CA 1
ATOM 1368 C C . GLU A 1 170 ? 23.368 14.715 -0.578 1.00 72.56 170 GLU A C 1
ATOM 1370 O O . GLU A 1 170 ? 23.544 14.066 0.461 1.00 72.56 170 GLU A O 1
ATOM 1375 N N . PRO A 1 171 ? 23.623 14.191 -1.786 1.00 67.38 171 PRO A N 1
ATOM 1376 C CA . 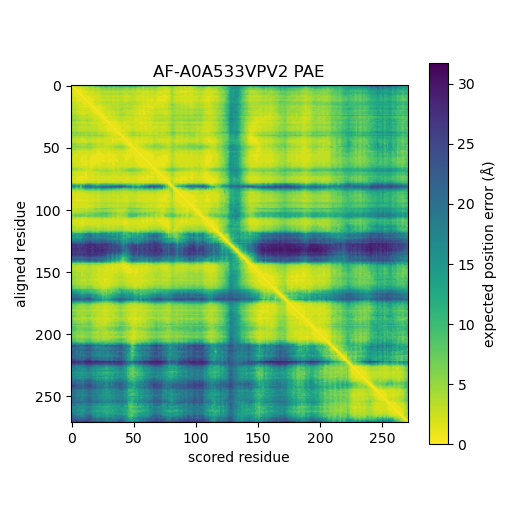PRO A 1 171 ? 24.168 12.852 -1.959 1.00 67.38 171 PRO A CA 1
ATOM 1377 C C . PRO A 1 171 ? 25.562 12.729 -1.349 1.00 67.38 171 PRO A C 1
ATOM 1379 O O . PRO A 1 171 ? 26.422 13.578 -1.568 1.00 67.38 171 PRO A O 1
ATOM 1382 N N . THR A 1 172 ? 25.805 11.646 -0.614 1.00 68.12 172 THR A N 1
ATOM 1383 C CA . THR A 1 172 ? 27.126 11.341 -0.039 1.00 68.12 172 THR A CA 1
ATOM 1384 C C . THR A 1 172 ? 28.014 10.535 -0.992 1.00 68.12 172 THR A C 1
ATOM 1386 O O . THR A 1 172 ? 29.192 10.324 -0.708 1.00 68.12 172 THR A O 1
ATOM 1389 N N . SER A 1 173 ? 27.465 10.088 -2.124 1.00 69.31 173 SER A N 1
ATOM 1390 C CA . SER A 1 173 ? 28.083 9.190 -3.102 1.00 69.31 173 SER A CA 1
ATOM 1391 C C . SER A 1 173 ? 27.871 9.682 -4.542 1.00 69.31 173 SER A C 1
ATOM 1393 O O . SER A 1 173 ? 27.164 10.661 -4.798 1.00 69.31 173 SER A O 1
ATOM 1395 N N . ARG A 1 174 ? 28.506 9.011 -5.516 1.00 79.25 174 ARG A N 1
ATOM 1396 C CA . ARG A 1 174 ? 28.282 9.299 -6.941 1.00 79.25 174 ARG A CA 1
ATOM 1397 C C . ARG A 1 174 ? 26.851 8.911 -7.317 1.00 79.25 174 ARG A C 1
ATOM 1399 O O . ARG A 1 174 ? 26.470 7.754 -7.181 1.00 79.25 174 ARG A O 1
ATOM 1406 N N . LEU A 1 175 ? 26.089 9.874 -7.835 1.00 84.19 175 LEU A N 1
ATOM 1407 C CA . LEU A 1 175 ? 24.689 9.678 -8.219 1.00 84.19 175 LEU A CA 1
ATOM 1408 C C . LEU A 1 175 ? 24.498 8.751 -9.422 1.00 84.19 175 LEU A C 1
ATOM 1410 O O . LEU A 1 175 ? 23.456 8.119 -9.531 1.00 84.19 175 LEU A O 1
ATOM 1414 N N . GLU A 1 176 ? 25.475 8.681 -10.323 1.00 88.94 176 GLU A N 1
ATOM 1415 C CA . GLU A 1 176 ? 25.347 7.963 -11.594 1.00 88.94 176 GLU A CA 1
ATOM 1416 C C . GLU A 1 176 ? 25.091 6.450 -11.410 1.00 88.94 176 GLU A C 1
ATOM 1418 O O . GLU A 1 176 ? 24.072 5.979 -11.918 1.00 88.94 176 GLU A O 1
ATOM 1423 N N . PRO A 1 177 ? 25.882 5.685 -10.626 1.00 89.19 177 PRO A N 1
ATOM 1424 C CA . PRO A 1 177 ? 25.578 4.273 -10.367 1.00 89.19 177 PRO A CA 1
ATOM 1425 C C . PRO A 1 177 ? 24.210 4.045 -9.711 1.00 89.19 177 PRO A C 1
ATOM 1427 O O . PRO A 1 177 ? 23.493 3.116 -10.074 1.00 89.19 177 PRO A O 1
ATOM 1430 N N . ILE A 1 178 ? 23.819 4.917 -8.776 1.00 89.75 178 ILE A N 1
ATOM 1431 C CA . ILE A 1 178 ? 22.513 4.836 -8.102 1.00 89.75 178 ILE A CA 1
ATOM 1432 C C . ILE A 1 178 ? 21.394 5.097 -9.110 1.00 89.75 178 ILE A C 1
ATOM 1434 O O . ILE A 1 178 ? 20.350 4.453 -9.067 1.00 89.75 178 ILE A O 1
ATOM 1438 N N . PHE A 1 179 ? 21.602 6.036 -10.033 1.00 91.06 179 PHE A N 1
ATOM 1439 C CA . PHE A 1 179 ? 20.629 6.364 -11.064 1.00 91.06 179 PHE A CA 1
ATOM 1440 C C . PHE A 1 179 ? 20.451 5.218 -12.063 1.00 91.06 179 PHE A C 1
ATOM 1442 O O . PHE A 1 179 ? 19.317 4.896 -12.410 1.00 91.06 179 PHE A O 1
ATOM 1449 N N . HIS A 1 180 ? 21.532 4.549 -12.470 1.00 90.56 180 HIS A N 1
ATOM 1450 C CA . HIS A 1 180 ? 21.439 3.347 -13.302 1.00 90.56 180 HIS A CA 1
ATOM 1451 C C . HIS A 1 180 ? 20.659 2.224 -12.610 1.00 90.56 180 HIS A C 1
ATOM 1453 O O . HIS A 1 180 ? 19.759 1.644 -13.220 1.00 90.56 180 HIS A O 1
ATOM 1459 N N . ASP A 1 181 ? 20.934 1.971 -11.331 1.00 90.94 181 ASP A N 1
ATOM 1460 C CA . ASP A 1 181 ? 20.202 0.967 -10.554 1.00 90.94 181 ASP A CA 1
ATOM 1461 C C . ASP A 1 181 ? 18.718 1.338 -10.377 1.00 90.94 181 ASP A C 1
ATOM 1463 O O . ASP A 1 181 ? 17.826 0.505 -10.543 1.00 90.94 181 ASP A O 1
ATOM 1467 N N . TYR A 1 182 ? 18.429 2.618 -10.134 1.00 92.50 182 TYR A N 1
ATOM 1468 C CA . TYR A 1 182 ? 17.066 3.143 -10.091 1.00 92.50 182 TYR A CA 1
ATOM 1469 C C . TYR A 1 182 ? 16.298 2.879 -11.394 1.00 92.50 182 TYR A C 1
ATOM 1471 O O . TYR A 1 182 ? 15.138 2.460 -11.346 1.00 92.50 182 TYR A O 1
ATOM 1479 N N . LEU A 1 183 ? 16.933 3.104 -12.551 1.00 89.56 183 LEU A N 1
ATOM 1480 C CA . LEU A 1 183 ? 16.327 2.844 -13.858 1.00 89.56 183 LEU A CA 1
ATOM 1481 C C . LEU A 1 183 ? 16.044 1.351 -14.055 1.00 89.56 183 LEU A C 1
ATOM 1483 O O . LEU A 1 183 ? 14.935 1.001 -14.460 1.00 89.56 183 LEU A O 1
ATOM 1487 N N . ALA A 1 184 ? 16.993 0.477 -13.708 1.00 87.75 184 ALA A N 1
ATOM 1488 C CA . ALA A 1 184 ? 16.814 -0.973 -13.794 1.00 87.75 184 ALA A CA 1
ATOM 1489 C C . ALA A 1 184 ? 15.644 -1.463 -12.921 1.00 87.75 184 ALA A C 1
ATOM 1491 O O . ALA A 1 184 ? 14.831 -2.282 -13.347 1.00 87.75 184 ALA A O 1
ATOM 1492 N N . LYS A 1 185 ? 15.497 -0.892 -11.722 1.00 90.81 185 LYS A N 1
ATOM 1493 C CA . LYS A 1 185 ? 14.445 -1.237 -10.750 1.00 90.81 185 LYS A CA 1
ATOM 1494 C C . LYS A 1 185 ? 13.130 -0.487 -10.955 1.00 90.81 185 LYS A C 1
ATOM 1496 O O . LYS A 1 185 ? 12.153 -0.756 -10.253 1.00 90.81 185 LYS A O 1
ATOM 1501 N N . SER A 1 186 ? 13.083 0.460 -11.896 1.00 88.50 186 SER A N 1
ATOM 1502 C CA . SER A 1 186 ? 11.902 1.271 -12.234 1.00 88.50 186 SER A CA 1
ATOM 1503 C C . SER A 1 186 ? 11.245 1.969 -11.029 1.00 88.50 186 SER A C 1
ATOM 1505 O O . SER A 1 186 ? 10.040 2.219 -11.022 1.00 88.50 186 SER A O 1
ATOM 1507 N N . GLY A 1 187 ? 12.022 2.258 -9.979 1.00 90.31 187 GLY A N 1
ATOM 1508 C CA . GLY A 1 187 ? 11.525 2.876 -8.746 1.00 90.31 187 GLY A CA 1
ATOM 1509 C C . GLY A 1 187 ? 10.572 2.009 -7.908 1.00 90.31 187 GLY A C 1
ATOM 1510 O O . GLY A 1 187 ? 9.909 2.535 -7.013 1.00 90.31 187 GLY A O 1
ATOM 1511 N N . PHE A 1 188 ? 10.453 0.701 -8.150 1.00 91.75 188 PHE A N 1
ATOM 1512 C CA . PHE A 1 188 ? 9.592 -0.151 -7.324 1.00 91.75 188 PHE A CA 1
ATOM 1513 C C . PHE A 1 188 ? 10.194 -0.370 -5.920 1.00 91.75 188 PHE A C 1
ATOM 1515 O O . PHE A 1 188 ? 11.340 -0.811 -5.820 1.00 91.75 188 PHE A O 1
ATOM 1522 N N . PRO A 1 189 ? 9.436 -0.120 -4.829 1.00 90.56 189 PRO A N 1
ATOM 1523 C CA . PRO A 1 189 ? 9.927 -0.299 -3.459 1.00 90.56 189 PRO A CA 1
ATOM 1524 C C . PRO A 1 189 ? 10.462 -1.700 -3.144 1.00 90.56 189 PRO A C 1
ATOM 1526 O O . PRO A 1 189 ? 11.517 -1.824 -2.534 1.00 90.56 189 PRO A O 1
ATOM 1529 N N . GLU A 1 190 ? 9.756 -2.749 -3.574 1.00 89.38 190 GLU A N 1
ATOM 1530 C CA . GLU A 1 190 ? 10.060 -4.139 -3.193 1.00 89.38 190 GLU A CA 1
ATOM 1531 C C . GLU A 1 190 ? 11.439 -4.608 -3.673 1.00 89.38 190 GLU A C 1
ATOM 1533 O O . GLU A 1 190 ? 12.112 -5.360 -2.974 1.00 89.38 190 GLU A O 1
ATOM 1538 N N . VAL A 1 191 ? 11.874 -4.119 -4.838 1.00 90.62 191 VAL A N 1
ATOM 1539 C CA . VAL A 1 191 ? 13.141 -4.507 -5.476 1.00 90.62 191 VAL A CA 1
ATOM 1540 C C . VAL A 1 191 ? 14.270 -3.517 -5.228 1.00 90.62 191 VAL A C 1
ATOM 1542 O O . VAL A 1 191 ? 15.375 -3.711 -5.728 1.00 90.62 191 VAL A O 1
ATOM 1545 N N . ALA A 1 192 ? 14.031 -2.455 -4.453 1.00 88.81 192 ALA A N 1
ATOM 1546 C CA . ALA A 1 192 ? 15.023 -1.407 -4.227 1.00 88.81 192 ALA A CA 1
ATOM 1547 C C . ALA A 1 192 ? 16.341 -1.961 -3.662 1.00 88.81 192 ALA A C 1
ATOM 1549 O O . ALA A 1 192 ? 17.418 -1.561 -4.103 1.00 88.81 192 ALA A O 1
ATOM 1550 N N . GLY A 1 193 ? 16.248 -2.932 -2.750 1.00 87.38 193 GLY A N 1
ATOM 1551 C CA . GLY A 1 193 ? 17.393 -3.612 -2.141 1.00 87.38 193 GLY A CA 1
ATOM 1552 C C . GLY A 1 193 ? 17.823 -4.918 -2.817 1.00 87.38 193 GLY A C 1
ATOM 1553 O O . GLY A 1 193 ? 18.636 -5.630 -2.244 1.00 87.38 193 GLY A O 1
ATOM 1554 N N . TRP A 1 194 ? 17.263 -5.287 -3.973 1.00 91.19 194 TRP A N 1
ATOM 1555 C CA . TRP A 1 194 ? 17.650 -6.528 -4.659 1.00 91.19 194 TRP A CA 1
ATOM 1556 C C . TRP A 1 194 ? 18.930 -6.317 -5.472 1.00 91.19 194 TRP A C 1
ATOM 1558 O O . TRP A 1 194 ? 19.120 -5.248 -6.050 1.00 91.19 194 TRP A O 1
ATOM 1568 N N . GLU A 1 195 ? 19.787 -7.334 -5.532 1.00 90.00 195 GLU A N 1
ATOM 1569 C CA . GLU A 1 195 ? 21.039 -7.305 -6.311 1.00 90.00 195 GLU A CA 1
ATOM 1570 C C . GLU A 1 195 ? 20.975 -8.174 -7.577 1.00 90.00 195 GLU A C 1
ATOM 1572 O O . GLU A 1 195 ? 21.717 -7.947 -8.524 1.00 90.00 195 GLU A O 1
ATOM 1577 N N . ASP A 1 196 ? 20.067 -9.151 -7.613 1.00 92.50 196 ASP A N 1
ATOM 1578 C CA . ASP A 1 196 ? 19.878 -10.050 -8.751 1.00 92.50 196 ASP A CA 1
ATOM 1579 C C . ASP A 1 196 ? 19.122 -9.341 -9.887 1.00 92.50 196 ASP A C 1
ATOM 1581 O O . ASP A 1 196 ? 17.902 -9.157 -9.825 1.00 92.50 196 ASP A O 1
ATOM 1585 N N . GLU A 1 197 ? 19.857 -8.933 -10.922 1.00 88.56 197 GLU A N 1
ATOM 1586 C CA . GLU A 1 197 ? 19.319 -8.211 -12.078 1.00 88.56 197 GLU A CA 1
ATOM 1587 C C . GLU A 1 197 ? 18.252 -9.004 -12.846 1.00 88.56 197 GLU A C 1
ATOM 1589 O O . GLU A 1 197 ? 17.264 -8.421 -13.302 1.00 88.56 197 GLU A O 1
ATOM 1594 N N . GLU A 1 198 ? 18.409 -10.325 -12.977 1.00 88.25 198 GLU A N 1
ATOM 1595 C CA . GLU A 1 198 ? 17.460 -11.168 -13.711 1.00 88.25 198 GLU A CA 1
ATOM 1596 C C . GLU A 1 198 ? 16.126 -11.224 -12.966 1.00 88.25 198 GLU A C 1
ATOM 1598 O O . GLU A 1 198 ? 15.057 -11.003 -13.548 1.00 88.25 198 GLU A O 1
ATOM 1603 N N . ARG A 1 199 ? 16.195 -11.395 -11.645 1.00 88.88 199 ARG A N 1
ATOM 1604 C CA . ARG A 1 199 ? 15.020 -11.389 -10.775 1.00 88.88 199 ARG A CA 1
ATOM 1605 C C . ARG A 1 199 ? 14.351 -10.017 -10.703 1.00 88.88 199 ARG A C 1
ATOM 1607 O O . ARG A 1 199 ? 13.122 -9.938 -10.660 1.00 88.88 199 ARG A O 1
ATOM 1614 N N . VAL A 1 200 ? 15.125 -8.929 -10.711 1.00 88.12 200 VAL A N 1
ATOM 1615 C CA . VAL A 1 200 ? 14.591 -7.558 -10.813 1.00 88.12 200 VAL A CA 1
ATOM 1616 C C . VAL A 1 200 ? 13.842 -7.384 -12.131 1.00 88.12 200 VAL A C 1
ATOM 1618 O O . VAL A 1 200 ? 12.702 -6.917 -12.125 1.00 88.12 200 VAL A O 1
ATOM 1621 N N . ALA A 1 201 ? 14.437 -7.793 -13.253 1.00 85.00 201 ALA A N 1
ATOM 1622 C CA . ALA A 1 201 ? 13.817 -7.679 -14.568 1.00 85.00 201 ALA A CA 1
ATOM 1623 C C . ALA A 1 201 ? 12.519 -8.494 -14.661 1.00 85.00 201 ALA A C 1
ATOM 1625 O O . ALA A 1 201 ? 11.515 -7.995 -15.179 1.00 85.00 201 ALA A O 1
ATOM 1626 N N . GLU A 1 202 ? 12.507 -9.719 -14.128 1.00 86.06 202 GLU A N 1
ATOM 1627 C CA . GLU A 1 202 ? 11.302 -10.545 -14.024 1.00 86.06 202 GLU A CA 1
ATOM 1628 C C . GLU A 1 202 ? 10.228 -9.855 -13.174 1.00 86.06 202 GLU A C 1
ATOM 1630 O O . GLU A 1 202 ? 9.079 -9.724 -13.599 1.00 86.06 202 GLU A O 1
ATOM 1635 N N . TYR A 1 203 ? 10.596 -9.349 -11.998 1.00 86.25 203 TYR A N 1
ATOM 1636 C CA . TYR A 1 203 ? 9.663 -8.676 -11.106 1.00 86.25 203 TYR A CA 1
ATOM 1637 C C . TYR A 1 203 ? 9.067 -7.413 -11.732 1.00 86.25 203 TYR A C 1
ATOM 1639 O O . TYR A 1 203 ? 7.853 -7.210 -11.649 1.00 86.25 203 TYR A O 1
ATOM 1647 N N . VAL A 1 204 ? 9.888 -6.553 -12.342 1.00 82.94 204 VAL A N 1
ATOM 1648 C CA . VAL A 1 204 ? 9.433 -5.316 -12.998 1.00 82.94 204 VAL A CA 1
ATOM 1649 C C . VAL A 1 204 ? 8.497 -5.668 -14.144 1.00 82.94 204 VAL A C 1
ATOM 1651 O O . VAL A 1 204 ? 7.410 -5.094 -14.239 1.00 82.94 204 VAL A O 1
ATOM 1654 N N . ARG A 1 205 ? 8.868 -6.666 -14.961 1.00 78.62 205 ARG A N 1
ATOM 1655 C CA . ARG A 1 205 ? 8.011 -7.188 -16.025 1.00 78.62 205 ARG A CA 1
ATOM 1656 C C . ARG A 1 205 ? 6.671 -7.612 -15.445 1.00 78.62 205 ARG A C 1
ATOM 1658 O O . ARG A 1 205 ? 5.677 -7.013 -15.816 1.00 78.62 205 ARG A O 1
ATOM 1665 N N . ASN A 1 206 ? 6.631 -8.528 -14.487 1.00 77.62 206 ASN A N 1
ATOM 1666 C CA . ASN A 1 206 ? 5.382 -9.052 -13.923 1.00 77.62 206 ASN A CA 1
ATOM 1667 C C . ASN A 1 206 ? 4.543 -7.958 -13.230 1.00 77.62 206 ASN A C 1
ATOM 1669 O O . ASN A 1 206 ? 3.323 -7.913 -13.372 1.00 77.62 206 ASN A O 1
ATOM 1673 N N . SER A 1 207 ? 5.182 -7.008 -12.540 1.00 75.31 207 SER A N 1
ATOM 1674 C CA . SER A 1 207 ? 4.495 -5.899 -11.853 1.00 75.31 207 SER A CA 1
ATOM 1675 C C . SER A 1 207 ? 3.766 -4.961 -12.814 1.00 75.31 207 SER A C 1
ATOM 1677 O O . SER A 1 207 ? 2.725 -4.406 -12.456 1.00 75.31 207 SER A O 1
ATOM 1679 N N . VAL A 1 208 ? 4.305 -4.783 -14.022 1.00 70.50 208 VAL A N 1
ATOM 1680 C CA . VAL A 1 208 ? 3.737 -3.903 -15.048 1.00 70.50 208 VAL A CA 1
ATOM 1681 C C . VAL A 1 208 ? 2.853 -4.685 -16.028 1.00 70.50 208 VAL A C 1
ATOM 1683 O O . VAL A 1 208 ? 1.767 -4.233 -16.366 1.00 70.50 208 VAL A O 1
ATOM 1686 N N . VAL A 1 209 ? 3.290 -5.866 -16.461 1.00 65.44 209 VAL A N 1
ATOM 1687 C CA . VAL A 1 209 ? 2.666 -6.718 -17.486 1.00 65.44 209 VAL A CA 1
ATOM 1688 C C . VAL A 1 209 ? 1.441 -7.442 -16.939 1.00 65.44 209 VAL A C 1
ATOM 1690 O O . VAL A 1 209 ? 0.398 -7.387 -17.583 1.00 65.44 209 VAL A O 1
ATOM 1693 N N . ASP A 1 210 ? 1.509 -8.085 -15.770 1.00 61.50 210 ASP A N 1
ATOM 1694 C CA . ASP A 1 210 ? 0.465 -9.044 -15.375 1.00 61.50 210 ASP A CA 1
ATOM 1695 C C . ASP A 1 210 ? -0.860 -8.363 -15.022 1.00 61.50 210 ASP A C 1
ATOM 1697 O O . ASP A 1 210 ? -1.932 -8.872 -15.347 1.00 61.50 210 ASP A O 1
ATOM 1701 N N . ARG A 1 211 ? -0.829 -7.173 -14.411 1.00 59.38 211 ARG A N 1
ATOM 1702 C CA . ARG A 1 211 ? -2.070 -6.453 -14.079 1.00 59.38 211 ARG A CA 1
ATOM 1703 C C . ARG A 1 211 ? -2.696 -5.802 -15.312 1.00 59.38 211 ARG A C 1
ATOM 1705 O O . ARG A 1 211 ? -3.886 -5.974 -15.560 1.00 59.38 211 ARG A O 1
ATOM 1712 N N . VAL A 1 212 ? -1.870 -5.122 -16.106 1.00 60.97 212 VAL A N 1
ATOM 1713 C CA . VAL A 1 212 ? -2.256 -4.465 -17.360 1.00 60.97 212 VAL A CA 1
ATOM 1714 C C . VAL A 1 212 ? -2.793 -5.532 -18.323 1.00 60.97 212 VAL A C 1
ATOM 1716 O O . VAL A 1 212 ? -3.973 -5.576 -18.646 1.00 60.97 212 VAL A O 1
ATOM 1719 N N . LEU A 1 213 ? -1.977 -6.488 -18.739 1.00 59.06 213 LEU A N 1
ATOM 1720 C CA . LEU A 1 213 ? -2.330 -7.351 -19.864 1.00 59.06 213 LEU A CA 1
ATOM 1721 C C . LEU A 1 213 ? -3.329 -8.456 -19.515 1.00 59.06 213 LEU A C 1
ATOM 1723 O O . LEU A 1 213 ? -4.141 -8.813 -20.372 1.00 59.06 213 LEU A O 1
ATOM 1727 N N . LEU A 1 214 ? -3.298 -8.985 -18.287 1.00 56.62 214 LEU A N 1
ATOM 1728 C CA . LEU A 1 214 ? -4.097 -10.161 -17.922 1.00 56.62 214 LEU A CA 1
ATOM 1729 C C . LEU A 1 214 ? -5.345 -9.836 -17.093 1.00 56.62 214 LEU A C 1
ATOM 1731 O O . LEU A 1 214 ? -6.262 -10.656 -17.080 1.00 56.62 214 LEU A O 1
ATOM 1735 N N . ARG A 1 215 ? -5.424 -8.674 -16.424 1.00 59.09 215 ARG A N 1
ATOM 1736 C CA . ARG A 1 215 ? -6.516 -8.385 -15.472 1.00 59.09 215 ARG A CA 1
ATOM 1737 C C . ARG A 1 215 ? -7.341 -7.148 -15.819 1.00 59.09 215 ARG A C 1
ATOM 1739 O O . ARG A 1 215 ? -8.549 -7.269 -16.010 1.00 59.09 215 ARG A O 1
ATOM 1746 N N . ASP A 1 216 ? -6.711 -5.986 -15.954 1.00 59.19 216 ASP A N 1
ATOM 1747 C CA . ASP A 1 216 ? -7.429 -4.714 -16.094 1.00 59.19 216 ASP A CA 1
ATOM 1748 C C . ASP A 1 216 ? -7.931 -4.503 -17.533 1.00 59.19 216 ASP A C 1
ATOM 1750 O O . ASP A 1 216 ? -9.058 -4.054 -17.757 1.00 59.19 216 ASP A O 1
ATOM 1754 N N . PHE A 1 217 ? -7.148 -4.894 -18.543 1.00 62.75 217 PHE A N 1
ATOM 1755 C CA . PHE A 1 217 ? -7.517 -4.673 -19.946 1.00 62.75 217 PHE A CA 1
ATOM 1756 C C . PHE A 1 217 ? -8.570 -5.631 -20.499 1.00 62.75 217 PHE A C 1
ATOM 1758 O O . PHE A 1 217 ? -9.431 -5.155 -21.247 1.00 62.75 217 PHE A O 1
ATOM 1765 N N . PRO A 1 218 ? -8.575 -6.939 -20.168 1.00 59.97 218 PRO A N 1
ATOM 1766 C CA . PRO A 1 218 ? -9.668 -7.820 -20.574 1.00 59.97 218 PRO A CA 1
ATOM 1767 C C . PRO A 1 218 ? -11.030 -7.311 -20.084 1.00 59.97 218 PRO A C 1
ATOM 1769 O O . PRO A 1 218 ? -11.999 -7.339 -20.845 1.00 59.97 218 PRO A O 1
ATOM 1772 N N . ALA A 1 219 ? -11.078 -6.764 -18.862 1.00 57.59 219 ALA A N 1
ATOM 1773 C CA . ALA A 1 219 ? -12.271 -6.153 -18.280 1.00 57.59 219 ALA A CA 1
ATOM 1774 C C . ALA A 1 219 ? -12.649 -4.813 -18.946 1.00 57.59 219 ALA A C 1
ATOM 1776 O O . ALA A 1 219 ? -13.824 -4.575 -19.216 1.00 57.59 219 ALA A O 1
ATOM 1777 N N . LEU A 1 220 ? -11.668 -3.955 -19.262 1.00 53.72 220 LEU A N 1
ATOM 1778 C CA . LEU A 1 220 ? -11.886 -2.635 -19.880 1.00 53.72 220 LEU A CA 1
ATOM 1779 C C . LEU A 1 220 ? -12.267 -2.687 -21.366 1.00 53.72 220 LEU A C 1
ATOM 1781 O O . LEU A 1 220 ? -12.991 -1.817 -21.852 1.00 53.72 220 LEU A O 1
ATOM 1785 N N . LEU A 1 221 ? -11.740 -3.654 -22.119 1.00 57.56 221 LEU A N 1
ATOM 1786 C CA . LEU A 1 221 ? -11.852 -3.681 -23.583 1.00 57.56 221 LEU A CA 1
ATOM 1787 C C . LEU A 1 221 ? -12.781 -4.764 -24.121 1.00 57.56 221 LEU A C 1
ATOM 1789 O O . LEU A 1 221 ? -13.081 -4.738 -25.319 1.00 57.56 221 LEU A O 1
ATOM 1793 N N . GLY A 1 222 ? -13.227 -5.696 -23.273 1.00 56.28 222 GLY A N 1
ATOM 1794 C CA . GLY A 1 222 ? -14.155 -6.767 -23.639 1.00 56.28 222 GLY A CA 1
ATOM 1795 C C . GLY A 1 222 ? -13.682 -7.650 -24.801 1.00 56.28 222 GLY A C 1
ATOM 1796 O O . GLY A 1 222 ? -14.510 -8.257 -25.477 1.00 56.28 222 GLY A O 1
ATOM 1797 N N . ALA A 1 223 ? -12.378 -7.696 -25.105 1.00 54.84 223 ALA A N 1
ATOM 1798 C CA . ALA A 1 223 ? -11.903 -8.156 -26.409 1.00 54.84 223 ALA A CA 1
ATOM 1799 C C . ALA A 1 223 ? -10.790 -9.212 -26.343 1.00 54.84 223 ALA A C 1
ATOM 1801 O O . ALA A 1 223 ? -9.635 -8.899 -26.076 1.00 54.84 223 ALA A O 1
ATOM 1802 N N . ARG A 1 224 ? -11.209 -10.443 -26.668 1.00 55.88 224 ARG A N 1
ATOM 1803 C CA . ARG A 1 224 ? -10.666 -11.531 -27.521 1.00 55.88 224 ARG A CA 1
ATOM 1804 C C . ARG A 1 224 ? -9.190 -11.606 -27.968 1.00 55.88 224 ARG A C 1
ATOM 1806 O O . ARG A 1 224 ? -8.835 -12.665 -28.468 1.00 55.88 224 ARG A O 1
ATOM 1813 N N . ASP A 1 225 ? -8.340 -10.592 -27.813 1.00 64.69 225 ASP A N 1
ATOM 1814 C CA . ASP A 1 225 ? -6.938 -10.664 -28.262 1.00 64.69 225 ASP A CA 1
ATOM 1815 C C . ASP A 1 225 ? -5.971 -9.957 -27.294 1.00 64.69 225 ASP A C 1
ATOM 1817 O O . ASP A 1 225 ? -5.402 -8.896 -27.563 1.00 64.69 225 ASP A O 1
ATOM 1821 N N . THR A 1 226 ? -5.816 -10.551 -26.109 1.00 67.38 226 THR A N 1
ATOM 1822 C CA . THR A 1 226 ? -4.809 -10.169 -25.103 1.00 67.38 226 THR A CA 1
ATOM 1823 C C . 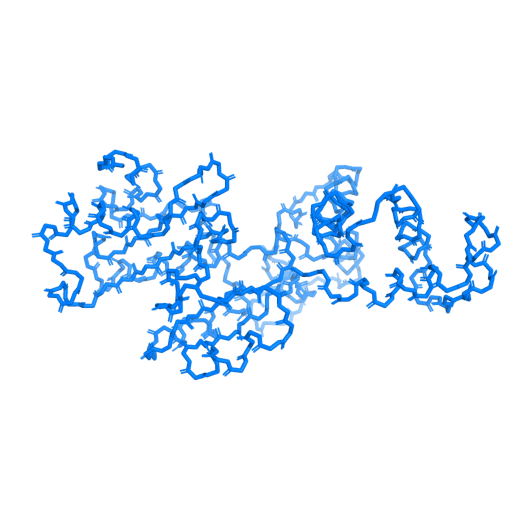THR A 1 226 ? -3.379 -10.327 -25.623 1.00 67.38 226 THR A C 1
ATOM 1825 O O . THR A 1 226 ? -2.474 -9.622 -25.177 1.00 67.38 226 THR A O 1
ATOM 1828 N N . LEU A 1 227 ? -3.177 -11.209 -26.606 1.00 73.12 227 LEU A N 1
ATOM 1829 C CA . LEU A 1 227 ? -1.877 -11.499 -27.194 1.00 73.12 227 LEU A CA 1
ATOM 1830 C C . LEU A 1 227 ? -1.355 -10.317 -28.019 1.00 73.12 227 LEU A C 1
ATOM 1832 O O . LEU A 1 227 ? -0.204 -9.913 -27.848 1.00 73.12 227 LEU A O 1
ATOM 1836 N N . LEU A 1 228 ? -2.198 -9.727 -28.874 1.00 77.31 228 LEU A N 1
ATOM 1837 C CA . LEU A 1 228 ? -1.848 -8.523 -29.635 1.00 77.31 228 LEU A CA 1
ATOM 1838 C C . LEU A 1 228 ? -1.489 -7.352 -28.713 1.00 77.31 228 LEU A C 1
ATOM 1840 O O . LEU A 1 228 ? -0.493 -6.665 -28.940 1.00 77.31 228 LEU A O 1
ATOM 1844 N N . LEU A 1 229 ? -2.271 -7.141 -27.652 1.00 76.00 229 LEU A N 1
ATOM 1845 C CA . LEU A 1 229 ? -2.001 -6.084 -26.682 1.00 76.00 229 LEU A CA 1
ATOM 1846 C C . LEU A 1 229 ? -0.661 -6.303 -25.966 1.00 76.00 229 LEU A C 1
ATOM 1848 O O . LEU A 1 229 ? 0.116 -5.359 -25.844 1.00 76.00 229 LEU A O 1
ATOM 1852 N N . GLY A 1 230 ? -0.366 -7.534 -25.539 1.00 73.75 230 GLY A N 1
ATOM 1853 C CA . GLY A 1 230 ? 0.903 -7.851 -24.883 1.00 73.75 230 GLY A CA 1
ATOM 1854 C C . GLY A 1 230 ? 2.111 -7.618 -25.783 1.00 73.75 230 GLY A C 1
ATOM 1855 O O . GLY A 1 230 ? 3.112 -7.052 -25.345 1.00 73.75 230 GLY A O 1
ATOM 1856 N N . ARG A 1 231 ? 1.991 -7.961 -27.068 1.00 78.00 231 ARG A N 1
ATOM 1857 C CA . ARG A 1 231 ? 3.030 -7.691 -28.071 1.00 78.00 231 ARG A CA 1
ATOM 1858 C C . ARG A 1 231 ? 3.216 -6.194 -28.333 1.00 78.00 231 ARG A C 1
ATOM 1860 O O . ARG A 1 231 ? 4.352 -5.731 -28.364 1.00 78.00 231 ARG A O 1
ATOM 1867 N N . LEU A 1 232 ? 2.124 -5.432 -28.453 1.00 80.62 232 LEU A N 1
ATOM 1868 C CA . LEU A 1 232 ? 2.175 -3.970 -28.587 1.00 80.62 232 LEU A CA 1
ATOM 1869 C C . LEU A 1 232 ? 2.826 -3.314 -27.364 1.00 80.62 232 LEU A C 1
ATOM 1871 O O . LEU A 1 232 ? 3.664 -2.429 -27.516 1.00 80.62 232 LEU A O 1
ATOM 1875 N N . PHE A 1 233 ? 2.465 -3.759 -26.160 1.00 77.31 233 PHE A N 1
ATOM 1876 C CA . PHE A 1 233 ? 3.047 -3.264 -24.918 1.00 77.31 233 PHE A CA 1
ATOM 1877 C C . PHE A 1 233 ? 4.555 -3.541 -24.853 1.00 77.31 233 PHE A C 1
ATOM 1879 O O . PHE A 1 233 ? 5.335 -2.619 -24.623 1.00 77.31 233 PHE A O 1
ATOM 1886 N N . ALA A 1 234 ? 4.977 -4.777 -25.139 1.00 76.12 234 ALA A N 1
ATOM 1887 C CA . ALA A 1 234 ? 6.390 -5.146 -25.176 1.00 76.12 234 ALA A CA 1
ATOM 1888 C C . ALA A 1 234 ? 7.180 -4.290 -26.180 1.00 76.12 234 ALA A C 1
ATOM 1890 O O . ALA A 1 234 ? 8.229 -3.754 -25.835 1.00 76.12 234 ALA A O 1
ATOM 1891 N N . ALA A 1 235 ? 6.644 -4.080 -27.385 1.00 79.19 235 ALA A N 1
ATOM 1892 C CA . ALA A 1 235 ? 7.298 -3.278 -28.416 1.00 79.19 235 ALA A CA 1
ATOM 1893 C C . ALA A 1 235 ? 7.495 -1.807 -28.018 1.00 79.19 235 ALA A C 1
ATOM 1895 O O . ALA A 1 235 ? 8.514 -1.209 -28.365 1.00 79.19 235 ALA A O 1
ATOM 1896 N N . LEU A 1 236 ? 6.550 -1.228 -27.269 1.00 78.88 236 LEU A N 1
ATOM 1897 C CA . LEU A 1 236 ? 6.687 0.125 -26.727 1.00 78.88 236 LEU A CA 1
ATOM 1898 C C . LEU A 1 236 ? 7.752 0.199 -25.633 1.00 78.88 236 LEU A C 1
ATOM 1900 O O . LEU A 1 236 ? 8.578 1.109 -25.645 1.00 78.88 236 LEU A O 1
ATOM 1904 N N . VAL A 1 237 ? 7.745 -0.757 -24.702 1.00 73.31 237 VAL A N 1
ATOM 1905 C CA . VAL A 1 237 ? 8.705 -0.790 -23.588 1.00 73.31 237 VAL A CA 1
ATOM 1906 C C . VAL A 1 237 ? 10.128 -1.040 -24.087 1.00 73.31 237 VAL A C 1
ATOM 1908 O O . VAL A 1 237 ? 11.072 -0.490 -23.529 1.00 73.31 237 VAL A O 1
ATOM 1911 N N . SER A 1 238 ? 10.302 -1.789 -25.178 1.00 70.56 238 SER A N 1
ATOM 1912 C CA . SER A 1 238 ? 11.609 -1.988 -25.818 1.00 70.56 238 SER A CA 1
ATOM 1913 C C . SER A 1 238 ? 12.144 -0.752 -26.552 1.00 70.56 238 SER A C 1
ATOM 1915 O O . SER A 1 238 ? 13.302 -0.755 -26.963 1.00 70.56 238 SER A O 1
ATOM 1917 N N . ARG A 1 239 ? 11.331 0.297 -26.751 1.00 75.06 239 ARG A N 1
ATOM 1918 C CA . ARG A 1 239 ? 11.708 1.517 -27.490 1.00 75.06 239 ARG A CA 1
ATOM 1919 C C . ARG A 1 239 ? 11.375 2.787 -26.681 1.00 75.06 239 ARG A C 1
ATOM 1921 O O . ARG A 1 239 ? 10.597 3.624 -27.153 1.00 75.06 239 ARG A O 1
ATOM 1928 N N . PRO A 1 240 ? 11.936 2.958 -25.467 1.00 68.44 240 PRO A N 1
ATOM 1929 C CA . PRO A 1 240 ? 11.635 4.115 -24.629 1.00 68.44 240 PRO A CA 1
ATOM 1930 C C . PRO A 1 240 ? 12.064 5.417 -25.323 1.00 68.44 240 PRO A C 1
ATOM 1932 O O . PRO A 1 240 ? 13.160 5.512 -25.868 1.00 68.44 240 PRO A O 1
ATOM 1935 N N . GLY A 1 241 ? 11.182 6.422 -25.336 1.00 66.69 241 GLY A N 1
ATOM 1936 C CA . GLY A 1 241 ? 11.429 7.717 -25.991 1.00 66.69 241 GLY A CA 1
ATOM 1937 C C . GLY A 1 241 ? 11.278 7.726 -27.521 1.00 66.69 241 GLY A C 1
ATOM 1938 O O . GLY A 1 241 ? 11.435 8.779 -28.138 1.00 66.69 241 GLY A O 1
ATOM 1939 N N . GLY A 1 242 ? 10.947 6.590 -28.144 1.00 73.50 242 GLY A N 1
ATOM 1940 C CA . GLY A 1 242 ? 10.663 6.499 -29.577 1.00 73.50 242 GLY A CA 1
ATOM 1941 C C . GLY A 1 242 ? 9.261 6.997 -29.948 1.00 73.50 242 GLY A C 1
ATOM 1942 O O . GLY A 1 242 ? 8.331 6.968 -29.141 1.00 73.50 242 GLY A O 1
ATOM 1943 N N . THR A 1 243 ? 9.075 7.422 -31.201 1.00 75.50 243 THR A N 1
ATOM 1944 C CA . THR A 1 243 ? 7.736 7.734 -31.724 1.00 75.50 243 THR A CA 1
ATOM 1945 C C . THR A 1 243 ? 7.046 6.455 -32.204 1.00 75.50 243 THR A C 1
ATOM 1947 O O . THR A 1 243 ? 7.564 5.720 -33.040 1.00 75.50 243 THR A O 1
ATOM 1950 N N . ALA A 1 244 ? 5.859 6.169 -31.667 1.00 77.00 244 ALA A N 1
ATOM 1951 C CA . ALA A 1 244 ? 5.075 5.001 -32.059 1.00 77.00 244 ALA A CA 1
ATOM 1952 C C . ALA A 1 244 ? 4.337 5.261 -33.386 1.00 77.00 244 ALA A C 1
ATOM 1954 O O . ALA A 1 244 ? 3.301 5.932 -33.417 1.00 77.00 244 ALA A O 1
ATOM 1955 N N . ASN A 1 245 ? 4.845 4.718 -34.496 1.00 84.38 245 ASN A N 1
ATOM 1956 C CA . ASN A 1 245 ? 4.172 4.809 -35.790 1.00 84.38 245 ASN A CA 1
ATOM 1957 C C . ASN A 1 245 ? 3.064 3.750 -35.911 1.00 84.38 245 ASN A C 1
ATOM 1959 O O . ASN A 1 245 ? 3.324 2.559 -36.065 1.00 84.38 245 ASN A O 1
ATOM 1963 N N . LEU A 1 246 ? 1.803 4.195 -35.906 1.00 85.50 246 LEU A N 1
ATOM 1964 C CA . LEU A 1 246 ? 0.634 3.309 -35.978 1.00 85.50 246 LEU A CA 1
ATOM 1965 C C . LEU A 1 246 ? 0.615 2.400 -37.214 1.00 85.50 246 LEU A C 1
ATOM 1967 O O . LEU A 1 246 ? 0.094 1.292 -37.131 1.00 85.50 246 LEU A O 1
ATOM 1971 N N . ASN A 1 247 ? 1.129 2.865 -38.356 1.00 86.44 247 ASN A N 1
ATOM 1972 C CA . ASN A 1 247 ? 1.138 2.077 -39.591 1.00 86.44 247 ASN A CA 1
ATOM 1973 C C . ASN A 1 247 ? 2.205 0.979 -39.549 1.00 86.44 247 ASN A C 1
ATOM 1975 O O . ASN A 1 247 ? 1.993 -0.103 -40.091 1.00 86.44 247 ASN A O 1
ATOM 1979 N N . GLU A 1 248 ? 3.339 1.265 -38.913 1.00 86.19 248 GLU A N 1
ATOM 1980 C CA . GLU A 1 248 ? 4.424 0.306 -38.714 1.00 86.19 248 GLU A CA 1
ATOM 1981 C C . GLU A 1 248 ? 3.995 -0.781 -37.729 1.00 86.19 248 GLU A C 1
ATOM 1983 O O . GLU A 1 248 ? 4.033 -1.955 -38.076 1.00 86.19 248 GLU A O 1
ATOM 1988 N N . LEU A 1 249 ? 3.434 -0.388 -36.580 1.00 86.31 249 LEU A N 1
ATOM 1989 C CA . LEU A 1 249 ? 2.889 -1.315 -35.583 1.00 86.31 249 LEU A CA 1
ATOM 1990 C C . LEU A 1 249 ? 1.748 -2.174 -36.155 1.00 86.31 249 LEU A C 1
ATOM 1992 O O . LEU A 1 249 ? 1.691 -3.376 -35.923 1.00 86.31 249 LEU A O 1
ATOM 1996 N N . ALA A 1 250 ? 0.842 -1.583 -36.942 1.00 88.44 250 ALA A N 1
ATOM 1997 C CA . ALA A 1 250 ? -0.225 -2.327 -37.616 1.00 88.44 250 ALA A CA 1
ATOM 1998 C C . ALA A 1 250 ? 0.329 -3.418 -38.548 1.00 88.44 250 ALA A C 1
ATOM 2000 O O . ALA A 1 250 ? -0.186 -4.535 -38.569 1.00 88.44 250 ALA A O 1
ATOM 2001 N N . ARG A 1 251 ? 1.400 -3.106 -39.287 1.00 88.38 251 ARG A N 1
ATOM 2002 C CA . ARG A 1 251 ? 2.069 -4.049 -40.189 1.00 88.38 251 ARG A CA 1
ATOM 2003 C C . ARG A 1 251 ? 2.841 -5.123 -39.423 1.00 88.38 251 ARG A C 1
ATOM 2005 O O . ARG A 1 251 ? 2.715 -6.292 -39.762 1.00 88.38 251 ARG A O 1
ATOM 2012 N N . GLU A 1 252 ? 3.596 -4.726 -38.402 1.00 86.12 252 GLU A N 1
ATOM 2013 C CA . GLU A 1 252 ? 4.406 -5.607 -37.551 1.00 86.12 252 GLU A CA 1
ATOM 2014 C C . GLU A 1 252 ? 3.542 -6.659 -36.845 1.00 86.12 252 GLU A C 1
ATOM 2016 O O . GLU A 1 252 ? 3.893 -7.836 -36.818 1.00 86.12 252 GLU A O 1
ATOM 2021 N N . PHE A 1 253 ? 2.374 -6.259 -36.336 1.00 85.81 253 PHE A N 1
ATOM 2022 C CA . PHE A 1 253 ? 1.494 -7.143 -35.568 1.00 85.81 253 PHE A CA 1
ATOM 2023 C C . PHE A 1 253 ? 0.304 -7.706 -36.354 1.00 85.81 253 PHE A C 1
ATOM 2025 O O . PHE A 1 253 ? -0.555 -8.357 -35.761 1.00 85.81 253 PHE A O 1
ATOM 2032 N N . GLY A 1 254 ? 0.230 -7.472 -37.670 1.00 84.94 254 GLY A N 1
ATOM 2033 C CA . GLY A 1 254 ? -0.846 -7.993 -38.522 1.00 84.94 254 GLY A CA 1
ATOM 2034 C C . GLY A 1 254 ? -2.248 -7.509 -38.125 1.00 84.94 254 GLY A C 1
ATOM 2035 O O . GLY A 1 254 ? -3.226 -8.232 -38.301 1.00 84.94 254 GLY A O 1
ATOM 2036 N N . ALA A 1 255 ? -2.354 -6.300 -37.567 1.00 85.56 255 ALA A N 1
ATOM 2037 C CA . ALA A 1 255 ? -3.590 -5.737 -37.028 1.00 85.56 255 ALA A CA 1
ATOM 2038 C C . ALA A 1 255 ? -4.021 -4.476 -37.787 1.00 85.56 255 ALA A C 1
ATOM 2040 O O . ALA A 1 255 ? -3.212 -3.782 -38.397 1.00 85.56 255 ALA A O 1
ATOM 2041 N N . SER A 1 256 ? -5.309 -4.118 -37.724 1.00 87.44 256 SER A N 1
ATOM 2042 C CA . SER A 1 256 ? -5.762 -2.860 -38.329 1.00 87.44 256 SER A CA 1
ATOM 2043 C C . SER A 1 256 ? -5.198 -1.650 -37.571 1.00 87.44 256 SER A C 1
ATOM 2045 O O . SER A 1 256 ? -5.105 -1.654 -36.341 1.00 87.44 256 SER A O 1
ATOM 2047 N N . ARG A 1 257 ? -4.900 -0.557 -38.284 1.00 88.44 257 ARG A N 1
ATOM 2048 C CA . ARG A 1 257 ? -4.480 0.717 -37.668 1.00 88.44 257 ARG A CA 1
ATOM 2049 C C . ARG A 1 257 ? -5.480 1.210 -36.613 1.00 88.44 257 ARG A C 1
ATOM 2051 O O . ARG A 1 257 ? -5.074 1.767 -35.597 1.00 88.44 257 ARG A O 1
ATOM 2058 N N . ILE A 1 258 ? -6.778 0.997 -36.846 1.00 85.50 258 ILE A N 1
ATOM 2059 C CA . ILE A 1 258 ? -7.858 1.368 -35.918 1.00 85.50 258 ILE A CA 1
ATOM 2060 C C . ILE A 1 258 ? -7.742 0.552 -34.626 1.00 85.50 258 ILE A C 1
ATOM 2062 O O . ILE A 1 258 ? -7.836 1.111 -33.535 1.00 85.50 258 ILE A O 1
ATOM 2066 N N . THR A 1 259 ? -7.482 -0.751 -34.749 1.00 83.06 259 THR A N 1
ATOM 2067 C CA . THR A 1 259 ? -7.269 -1.668 -33.625 1.00 83.06 259 THR A CA 1
ATOM 2068 C C . THR A 1 259 ? -6.058 -1.246 -32.794 1.00 83.06 259 THR A C 1
ATOM 2070 O O . THR A 1 259 ? -6.185 -1.066 -31.585 1.00 83.06 259 THR A O 1
ATOM 2073 N N . VAL A 1 260 ? -4.911 -0.991 -33.433 1.00 84.94 260 VAL A N 1
ATOM 2074 C CA . VAL A 1 260 ? -3.693 -0.517 -32.748 1.00 84.94 260 VAL A CA 1
ATOM 2075 C C . VAL A 1 260 ? -3.941 0.822 -32.049 1.00 84.94 260 VAL A C 1
ATOM 2077 O O . VAL A 1 260 ? -3.634 0.969 -30.870 1.00 84.94 260 VAL A O 1
ATOM 2080 N N . ALA A 1 261 ? -4.565 1.788 -32.728 1.00 84.94 261 ALA A N 1
ATOM 2081 C CA . ALA A 1 261 ? -4.880 3.088 -32.137 1.00 84.94 261 ALA A CA 1
ATOM 2082 C C . ALA A 1 261 ? -5.833 2.975 -30.936 1.00 84.94 261 ALA A C 1
ATOM 2084 O O . ALA A 1 261 ? -5.667 3.697 -29.951 1.00 84.94 261 ALA A O 1
ATOM 2085 N N . LYS A 1 262 ? -6.819 2.069 -30.998 1.00 80.62 262 LYS A N 1
ATOM 2086 C CA . LYS A 1 262 ? -7.726 1.779 -29.882 1.00 80.62 262 LYS A CA 1
ATOM 2087 C C . LYS A 1 262 ? -6.948 1.248 -28.676 1.00 80.62 262 LYS A C 1
ATOM 2089 O O . LYS A 1 262 ? -7.117 1.793 -27.589 1.00 80.62 262 LYS A O 1
ATOM 2094 N N . TYR A 1 263 ? -6.075 0.258 -28.878 1.00 78.81 263 TYR A N 1
ATOM 2095 C CA . TYR A 1 263 ? -5.260 -0.317 -27.804 1.00 78.81 263 TYR A CA 1
ATOM 2096 C C . TYR A 1 263 ? -4.305 0.705 -27.180 1.00 78.81 263 TYR A C 1
ATOM 2098 O O . TYR A 1 263 ? -4.262 0.844 -25.959 1.00 78.81 263 TYR A O 1
ATOM 2106 N N . LEU A 1 264 ? -3.612 1.501 -27.996 1.00 79.12 264 LEU A N 1
ATOM 2107 C CA . LEU A 1 264 ? -2.699 2.530 -27.492 1.00 79.12 264 LEU A CA 1
ATOM 2108 C C . LEU A 1 264 ? -3.415 3.623 -26.693 1.00 79.12 264 LEU A C 1
ATOM 2110 O O . LEU A 1 264 ? -2.905 4.069 -25.672 1.00 79.12 264 LEU A O 1
ATOM 2114 N N . ARG A 1 265 ? -4.624 4.029 -27.100 1.00 77.12 265 ARG A N 1
ATOM 2115 C CA . ARG A 1 265 ? -5.431 5.002 -26.339 1.00 77.12 265 ARG A CA 1
ATOM 2116 C C . ARG A 1 265 ? -5.968 4.447 -25.023 1.00 77.12 265 ARG A C 1
ATOM 2118 O O . ARG A 1 265 ? -6.263 5.231 -24.125 1.00 77.12 265 ARG A O 1
ATOM 2125 N N . SER A 1 266 ? -6.134 3.131 -24.914 1.00 67.50 266 SER A N 1
ATOM 2126 C CA . SER A 1 266 ? -6.524 2.496 -23.654 1.00 67.50 266 SER A CA 1
ATOM 2127 C C . SER A 1 266 ? -5.362 2.303 -22.685 1.00 67.50 266 SER A C 1
ATOM 2129 O O . SER A 1 266 ? -5.633 2.192 -21.495 1.00 67.50 266 SER A O 1
ATOM 2131 N N . LEU A 1 267 ? -4.103 2.313 -23.154 1.00 67.56 267 LEU A N 1
ATOM 2132 C CA . LEU A 1 267 ? -2.940 2.065 -22.294 1.00 67.56 267 LEU A CA 1
ATOM 2133 C C . LEU A 1 267 ? -2.878 2.981 -21.054 1.00 67.56 267 LEU A C 1
ATOM 2135 O O . LEU A 1 267 ? -2.753 2.454 -19.955 1.00 67.56 267 LEU A O 1
ATOM 2139 N N . PRO A 1 268 ? -3.064 4.312 -21.172 1.00 62.00 268 PRO A N 1
ATOM 2140 C CA . PRO A 1 268 ? -3.031 5.213 -20.015 1.00 62.00 268 PRO A CA 1
ATOM 2141 C C . PRO A 1 268 ? -4.252 5.119 -19.086 1.00 62.00 268 PRO A C 1
ATOM 2143 O O . PRO A 1 268 ? -4.294 5.807 -18.074 1.00 62.00 268 PRO A O 1
ATOM 2146 N N . ARG A 1 269 ? -5.296 4.367 -19.462 1.00 53.34 269 ARG A N 1
ATOM 2147 C CA . ARG A 1 269 ? -6.572 4.298 -18.723 1.00 53.34 269 ARG A CA 1
ATOM 2148 C C . ARG A 1 269 ? -6.701 3.058 -17.844 1.00 53.34 269 ARG A C 1
ATOM 2150 O O . ARG A 1 269 ? -7.701 2.926 -17.146 1.00 53.34 269 ARG A O 1
ATOM 2157 N N . ALA A 1 270 ? -5.734 2.156 -17.908 1.00 51.50 270 ALA A N 1
ATOM 2158 C CA . ALA A 1 270 ? -5.666 0.999 -17.039 1.00 51.50 270 ALA A CA 1
ATOM 2159 C C . ALA A 1 270 ? -4.707 1.303 -15.888 1.00 51.50 270 ALA A C 1
ATOM 2161 O O . ALA A 1 270 ? -3.492 1.199 -16.043 1.00 51.50 270 ALA A O 1
ATOM 2162 N N . ASN A 1 271 ? -5.279 1.733 -14.767 1.00 40.44 271 ASN A N 1
ATOM 2163 C CA . ASN A 1 271 ? -4.590 2.030 -13.513 1.00 40.44 271 ASN A CA 1
ATOM 2164 C C . ASN A 1 271 ? -5.200 1.203 -12.379 1.00 40.44 271 ASN A C 1
ATOM 2166 O O . ASN A 1 271 ? -6.444 1.085 -12.360 1.00 40.44 271 ASN A O 1
#

Radius of gyration: 21.39 Å; Cα contacts (8 Å, |Δi|>4): 297; chains: 1; bounding box: 56×31×61 Å

pLDDT: mean 80.94, std 15.41, range [30.53, 97.44]

Secondary structure (DSSP, 8-state):
--HHHHHTT-THHHHSS--TTTS-S---HHHHHHHHHTTSSSEEEEES-TTSSHHHHHHHHHHHHTTTS-GGGEEEEE-TT---BHHHHHHHHIIIIISS-GGGS-S-EEEEESGGGSBTHHHHHHSSTT--SSTTHHHHHBTTEEEEE-PSPPHHHHHHHTTSB-TTS-BSS-HHHHHHHHHHHTT-GGGTT---HHHHHHHHHHHHHHHIIIIIHHHHH--S-HHHHHHHHHHHHTSTT----HHHHHHHTT--HHHHHHHHHHGGG--

Sequence (271 aa):
MKKEDLERFNEWWSTGTVRDALAPAYHRRPFESVSRLLGYRQAVVLTGLRRVGKSTILYQLIRKIIQETEPSGVLYFSFEERGEGAKEVLEAYERTVLKKPLDRAGKVHIMLDEVQYSRDWLSDLSGSSSLLVSGKTLESLAGRFFFVEVYPMSFREFAEARGDVKPGGEPTSRLEPIFHDYLAKSGFPEVAGWEDEERVAEYVRNSVVDRVLLRDFPALLGARDTLLLGRLFAALVSRPGGTANLNELAREFGASRITVAKYLRSLPRAN

Foldseek 3Di:
DAPVLQCVVQVCLPVVAFDCVLAPPQDAPCLVVVLVCVVDQAAEAEDEFPQLCPSNSVSNSLRVVSVVDNSLLEGEDELPPHAAAPVVVQVNSCVHRQVHHPVPSPDGHYHYHPLVSYVQSLCVVQVDNDDDDDPVSVVSCPPRYDYDYRYQGDLVSLCCLVVQAPVVGDGPDDSVVSVVLCVLQVNRPVCSPPDDSVVSNVCVCCRLPVCQLPPQCCVVPVDDCSPLLSVLVVVDVVPDPDDDDLVVSCVVSVHDSVVSVVSVVCNVVRD